Protein AF-A0AAN8M2I8-F1 (afdb_monomer)

pLDDT: mean 71.57, std 19.47, range [24.8, 95.94]

Foldseek 3Di:
DDPPDDDDDDDDDDDDPQAQEDEPEQDADAADDACNCPPNQNHAYYAHANYAHQAQNLRNCLNHQNHAEYAHANYAHAEYDPCSQVSNQNYAYYHHAQYAYADDDLNRQQNYQYEEHANYNHPDADAVVSNVNHAEYEHNDQLSCLNQQDDPPPDPDDDDDDDDDDDDDDPPRRHHYDYDDDPDNNNPDPPVCVCVVLVVVLVVLLVVLVVLLVVLVVCVVDDDDPVSVVSNVVSVVCNVVSD

Sequence (243 aa):
MECSKTIIYGKFLVMPFRTYSLRLDANHITRVPVGSFRGLASLRHLWLDDNALTEVPVHALASLPTLQAVMLALNSITHIPNQAFANLTSLVVLDLSSNLLSSVSMESLEGLTHLRLAGNTLRHTLLAQRLPQLRVVEMPYAFQCCAFVAGPEEDRDQENFLVASEADARPQHSVHCCTAPGPFRPCQSLVGSWPVRLGVIVIHSFACNSLVLVSILLSSATHSSSIQHLLAVLAWVHLLTGL

Structure (mmCIF, N/CA/C/O backbone):
data_AF-A0AAN8M2I8-F1
#
_entry.id   AF-A0AAN8M2I8-F1
#
loop_
_atom_site.group_PDB
_atom_site.id
_atom_site.type_symbol
_atom_site.label_atom_id
_atom_site.label_alt_id
_atom_site.label_comp_id
_atom_site.label_asym_id
_atom_site.label_entity_id
_atom_site.label_seq_id
_atom_site.pdbx_PDB_ins_code
_atom_site.Cartn_x
_atom_site.Cartn_y
_atom_site.Cartn_z
_atom_site.occupancy
_atom_site.B_iso_or_equiv
_atom_site.auth_seq_id
_atom_site.auth_comp_id
_atom_site.auth_asym_id
_atom_site.auth_atom_id
_atom_site.pdbx_PDB_model_num
ATOM 1 N N . MET A 1 1 ? 15.809 -16.084 -2.029 1.00 29.84 1 MET A N 1
ATOM 2 C CA . MET A 1 1 ? 15.030 -16.269 -0.790 1.00 29.84 1 MET A CA 1
ATOM 3 C C . MET A 1 1 ? 13.743 -15.508 -0.998 1.00 29.84 1 MET A C 1
ATOM 5 O O . MET A 1 1 ? 13.751 -14.287 -1.024 1.00 29.84 1 MET A O 1
ATOM 9 N N . GLU A 1 2 ? 12.720 -16.258 -1.384 1.00 26.16 2 GLU A N 1
ATOM 10 C CA . GLU A 1 2 ? 11.451 -15.778 -1.918 1.00 26.16 2 GLU A CA 1
ATOM 11 C C . GLU A 1 2 ? 10.593 -15.166 -0.800 1.00 26.16 2 GLU A C 1
ATOM 13 O O . GLU A 1 2 ? 10.297 -15.855 0.173 1.00 26.16 2 GLU A O 1
ATOM 18 N N . CYS A 1 3 ? 10.099 -13.929 -0.966 1.00 36.16 3 CYS A N 1
ATOM 19 C CA . CYS A 1 3 ? 8.875 -13.471 -0.283 1.00 36.16 3 CYS A CA 1
ATOM 20 C C . CYS A 1 3 ? 7.650 -14.170 -0.915 1.00 36.16 3 CYS A C 1
ATOM 22 O O . CYS A 1 3 ? 6.697 -13.529 -1.341 1.00 36.16 3 CYS A O 1
ATOM 24 N N . SER A 1 4 ? 7.692 -15.496 -1.054 1.00 36.75 4 SER A N 1
ATOM 25 C CA . SER A 1 4 ? 6.561 -16.310 -1.481 1.00 36.75 4 SER A CA 1
ATOM 26 C C . SER A 1 4 ? 6.430 -17.439 -0.481 1.00 36.75 4 SER A C 1
ATOM 28 O O . SER A 1 4 ? 7.342 -18.248 -0.333 1.00 36.75 4 SER A O 1
ATOM 30 N N . LYS A 1 5 ? 5.269 -17.466 0.183 1.00 35.28 5 LYS A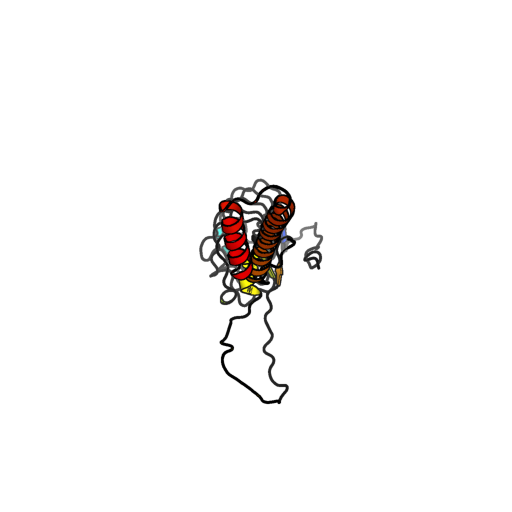 N 1
ATOM 31 C CA . LYS A 1 5 ? 4.859 -18.325 1.307 1.00 35.28 5 LYS A CA 1
ATOM 32 C C . LYS A 1 5 ? 5.121 -17.733 2.688 1.00 35.28 5 LYS A C 1
ATOM 34 O O . LYS A 1 5 ? 5.918 -18.259 3.451 1.00 35.28 5 LYS A O 1
ATOM 39 N N . THR A 1 6 ? 4.344 -16.719 3.066 1.00 28.50 6 THR A N 1
ATOM 40 C CA . THR A 1 6 ? 3.829 -16.591 4.442 1.00 28.50 6 THR A CA 1
ATOM 41 C C . THR A 1 6 ? 2.496 -15.823 4.412 1.00 28.50 6 THR A C 1
ATOM 43 O O . THR A 1 6 ? 2.467 -14.621 4.194 1.00 28.50 6 THR A O 1
ATOM 46 N N . ILE A 1 7 ? 1.414 -16.594 4.613 1.00 38.09 7 ILE A N 1
ATOM 47 C CA . ILE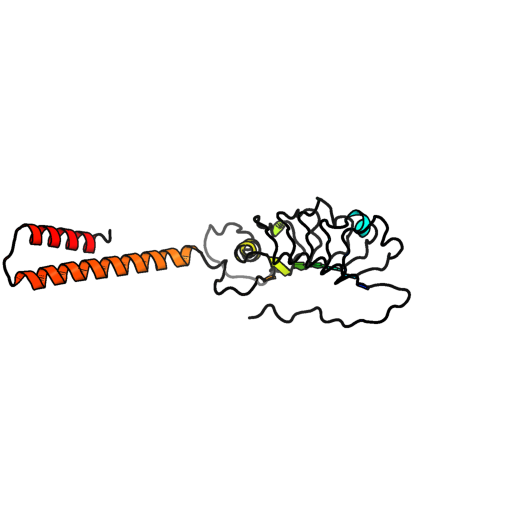 A 1 7 ? 0.079 -16.237 5.137 1.00 38.09 7 ILE A CA 1
ATOM 48 C C . ILE A 1 7 ? -0.763 -15.263 4.291 1.00 38.09 7 ILE A C 1
ATOM 50 O O . ILE A 1 7 ? -0.639 -14.067 4.473 1.00 38.09 7 ILE A O 1
ATOM 54 N N . ILE A 1 8 ? -1.655 -15.782 3.426 1.00 37.78 8 ILE A N 1
ATOM 55 C CA . ILE A 1 8 ? -3.139 -15.711 3.533 1.00 37.78 8 ILE A CA 1
ATOM 56 C C . ILE A 1 8 ? -3.716 -16.788 2.582 1.00 37.78 8 ILE A C 1
ATOM 58 O O . ILE A 1 8 ? -4.126 -16.502 1.465 1.00 37.78 8 ILE A O 1
ATOM 62 N N . TYR A 1 9 ? -3.743 -18.055 3.002 1.00 29.53 9 TYR A N 1
ATOM 63 C CA . TYR A 1 9 ? -4.625 -19.056 2.383 1.00 29.53 9 TYR A CA 1
ATOM 64 C C . TYR A 1 9 ? -5.626 -19.506 3.443 1.00 29.53 9 TYR A C 1
ATOM 66 O O . TYR A 1 9 ? -5.363 -20.414 4.225 1.00 29.53 9 TYR A O 1
ATOM 74 N N . GLY A 1 10 ? -6.765 -18.818 3.493 1.00 31.27 10 GLY A N 1
ATOM 75 C CA . GLY A 1 10 ? -7.902 -19.137 4.349 1.00 31.27 10 GLY A CA 1
ATOM 76 C C . GLY A 1 10 ? -9.160 -19.260 3.500 1.00 31.27 10 GLY A C 1
ATOM 77 O O . GLY A 1 10 ? -9.851 -18.282 3.249 1.00 31.27 10 GLY A O 1
ATOM 78 N N . LYS A 1 11 ? -9.416 -20.477 3.023 1.00 36.25 11 LYS A N 1
ATOM 79 C CA . LYS A 1 11 ? -10.667 -20.962 2.425 1.00 36.25 11 LYS A CA 1
ATOM 80 C C . LYS A 1 11 ? -11.881 -20.480 3.233 1.00 36.25 11 LYS A C 1
ATOM 82 O O . LYS A 1 11 ? -11.935 -20.818 4.405 1.00 36.25 11 LYS A O 1
ATOM 87 N N . PHE A 1 12 ? -12.866 -19.801 2.637 1.00 37.22 12 PHE A N 1
ATOM 88 C CA . PHE A 1 12 ? -14.231 -19.766 3.190 1.00 37.22 12 PHE A CA 1
ATOM 89 C C . PHE A 1 12 ? -15.270 -19.368 2.127 1.00 37.22 12 PHE A C 1
ATOM 91 O O . PHE A 1 12 ? -15.390 -18.210 1.737 1.00 37.22 12 PHE A O 1
ATOM 98 N N . LEU A 1 13 ? -16.024 -20.366 1.665 1.00 31.81 13 LEU A N 1
ATOM 99 C CA . LEU A 1 13 ? -17.424 -20.206 1.286 1.00 31.81 13 LEU A CA 1
ATOM 100 C C . LEU A 1 13 ? -18.258 -20.631 2.507 1.00 31.81 13 LEU A C 1
ATOM 102 O O . LEU A 1 13 ? -17.859 -21.567 3.199 1.00 31.81 13 LEU A O 1
ATOM 106 N N . VAL A 1 14 ? -19.416 -19.979 2.680 1.00 31.23 14 VAL A N 1
ATOM 107 C CA . VAL A 1 14 ? -20.539 -20.209 3.626 1.00 31.23 14 VAL A CA 1
ATOM 108 C C . VAL A 1 14 ? -20.688 -19.113 4.698 1.00 31.23 14 VAL A C 1
ATOM 110 O O . VAL A 1 14 ? -19.888 -18.983 5.621 1.00 31.23 14 VAL A O 1
ATOM 113 N N . MET A 1 15 ? -21.773 -18.343 4.549 1.00 43.38 15 MET A N 1
ATOM 114 C CA . MET A 1 15 ? -22.241 -17.255 5.417 1.00 43.38 15 MET A CA 1
ATOM 115 C C . MET A 1 15 ? -23.242 -17.761 6.473 1.00 43.38 15 MET A C 1
ATOM 117 O O . MET A 1 15 ? -24.242 -18.380 6.104 1.00 43.38 15 MET A O 1
ATOM 121 N N . PRO A 1 16 ? -23.061 -17.399 7.754 1.00 34.84 16 PRO A N 1
ATOM 122 C CA . PRO A 1 16 ? -24.158 -17.208 8.700 1.00 34.84 16 PRO A CA 1
ATOM 123 C C . PRO A 1 16 ? -24.147 -15.785 9.301 1.00 34.84 16 PRO A C 1
ATOM 125 O O . PRO A 1 16 ? -23.228 -15.007 9.068 1.00 34.84 16 PRO A O 1
ATOM 128 N N . PHE A 1 17 ? -25.175 -15.457 10.094 1.00 39.03 17 PHE A N 1
ATOM 129 C CA . PHE A 1 17 ? -25.565 -14.150 10.672 1.00 39.03 17 PHE A CA 1
ATOM 130 C C . PHE A 1 17 ? -24.539 -13.403 11.570 1.00 39.03 17 PHE A C 1
ATOM 132 O O . PHE A 1 17 ? -24.906 -12.571 12.398 1.00 39.03 17 PHE A O 1
ATOM 139 N N . ARG A 1 18 ? -23.239 -13.659 11.411 1.00 52.50 18 ARG A N 1
ATOM 140 C CA . ARG A 1 18 ? -22.120 -12.890 11.966 1.00 52.50 18 ARG A CA 1
ATOM 141 C C . ARG A 1 18 ? -21.070 -12.740 10.870 1.00 52.50 18 ARG A C 1
ATOM 143 O O . ARG A 1 18 ? -20.140 -13.535 10.773 1.00 52.50 18 ARG A O 1
ATOM 150 N N . THR A 1 19 ? -21.258 -11.761 9.994 1.00 54.72 19 THR A N 1
ATOM 151 C CA . THR A 1 19 ? -20.353 -11.548 8.862 1.00 54.72 19 THR A CA 1
ATOM 152 C C . THR A 1 19 ? -19.042 -10.949 9.365 1.00 54.72 19 THR A C 1
ATOM 154 O O . THR A 1 19 ? -18.945 -9.749 9.595 1.00 54.72 19 THR A O 1
ATOM 157 N N . TYR A 1 20 ? -18.032 -11.796 9.562 1.00 80.69 20 TYR A N 1
ATOM 158 C CA . TYR A 1 20 ? -16.658 -11.380 9.877 1.00 80.69 20 TYR A CA 1
ATOM 159 C C . TYR A 1 20 ? -15.857 -11.015 8.620 1.00 80.69 20 TYR A C 1
ATOM 161 O O . TYR A 1 20 ? -14.812 -10.372 8.707 1.00 80.69 20 TYR A O 1
ATOM 169 N N . SER A 1 21 ? -16.347 -11.435 7.459 1.00 81.25 21 SER A N 1
ATOM 170 C CA . SER A 1 21 ? -15.677 -11.393 6.164 1.00 81.25 21 SER A CA 1
ATOM 171 C C . SER A 1 21 ? -16.698 -11.062 5.075 1.00 81.25 21 SER A C 1
ATOM 173 O O . SER A 1 21 ? -17.663 -11.810 4.918 1.00 81.25 21 SER A O 1
ATOM 175 N N . LEU A 1 22 ? -16.495 -9.982 4.321 1.00 84.50 22 LEU A N 1
ATOM 176 C CA . LEU A 1 22 ? -17.356 -9.578 3.208 1.00 84.50 22 LEU A CA 1
ATOM 177 C C . LEU A 1 22 ? -16.529 -9.496 1.930 1.00 84.50 22 LEU A C 1
ATOM 179 O O . LEU A 1 22 ? -15.638 -8.657 1.819 1.00 84.50 22 LEU A O 1
ATOM 183 N N . ARG A 1 23 ? -16.845 -10.367 0.974 1.00 83.44 23 ARG A N 1
ATOM 184 C CA . ARG A 1 23 ? -16.181 -10.441 -0.325 1.00 83.44 23 ARG A CA 1
ATOM 185 C C . ARG A 1 23 ? -17.028 -9.779 -1.398 1.00 83.44 23 ARG A C 1
ATOM 187 O O . ARG A 1 23 ? -18.165 -10.191 -1.613 1.00 83.44 23 ARG A O 1
ATOM 194 N N . LEU A 1 24 ? -16.468 -8.755 -2.025 1.00 85.44 24 LEU A N 1
ATOM 195 C CA . LEU A 1 24 ? -17.029 -8.004 -3.146 1.00 85.44 24 LEU A CA 1
ATOM 196 C C . LEU A 1 24 ? -15.992 -7.878 -4.278 1.00 85.44 24 LEU A C 1
ATOM 198 O O . LEU A 1 24 ? -16.118 -7.012 -5.144 1.00 85.44 24 LEU A O 1
ATOM 202 N N . ASP A 1 25 ? -14.967 -8.733 -4.264 1.00 84.88 25 ASP A N 1
ATOM 203 C CA . ASP A 1 25 ? -13.905 -8.776 -5.263 1.00 84.88 25 ASP A CA 1
ATOM 204 C C . ASP A 1 25 ? -14.402 -9.221 -6.648 1.00 84.88 25 ASP A C 1
ATOM 206 O O . ASP A 1 25 ? -15.423 -9.907 -6.743 1.00 84.88 25 ASP A O 1
ATOM 210 N N . ALA A 1 26 ? -13.683 -8.824 -7.704 1.00 88.62 26 ALA A N 1
ATOM 211 C CA . ALA A 1 26 ? -13.967 -9.165 -9.104 1.00 88.62 26 ALA A CA 1
ATOM 212 C C . ALA A 1 26 ? -15.373 -8.734 -9.565 1.00 88.62 26 ALA A C 1
ATOM 214 O O . ALA A 1 26 ? -16.146 -9.517 -10.122 1.00 88.62 26 ALA A O 1
ATOM 215 N N . ASN A 1 27 ? -15.720 -7.471 -9.307 1.00 82.69 27 ASN A N 1
ATOM 216 C CA . ASN A 1 27 ? -16.982 -6.866 -9.732 1.00 82.69 27 ASN A CA 1
ATOM 217 C C . ASN A 1 27 ? -16.730 -5.568 -10.519 1.00 82.69 27 ASN A C 1
ATOM 219 O O . ASN A 1 27 ? -15.606 -5.145 -10.762 1.00 82.69 27 ASN A O 1
ATOM 223 N N . HIS A 1 28 ? -17.806 -4.904 -10.940 1.00 88.88 28 HIS A N 1
ATOM 224 C CA . HIS A 1 28 ? -17.741 -3.609 -11.627 1.00 88.88 28 HIS A CA 1
ATOM 225 C C . HIS A 1 28 ? -18.130 -2.452 -10.700 1.00 88.88 28 HIS A C 1
ATOM 227 O O . HIS A 1 28 ? -18.809 -1.509 -11.112 1.00 88.88 28 HIS A O 1
ATOM 233 N N . ILE A 1 29 ? -17.752 -2.534 -9.421 1.00 83.44 29 ILE A N 1
ATOM 234 C CA . ILE A 1 29 ? -18.103 -1.511 -8.437 1.00 83.44 29 ILE A CA 1
ATOM 235 C C . ILE A 1 29 ? -17.254 -0.272 -8.712 1.00 83.44 29 ILE A C 1
ATOM 237 O O . ILE A 1 29 ? -16.036 -0.287 -8.559 1.00 83.44 29 ILE A O 1
ATOM 241 N N . THR A 1 30 ? -17.912 0.811 -9.115 1.00 84.44 30 THR A N 1
ATOM 242 C CA . THR A 1 30 ? -17.265 2.105 -9.379 1.00 84.44 30 THR A CA 1
ATOM 243 C C . THR A 1 30 ? -17.253 3.009 -8.153 1.00 84.44 30 THR A C 1
ATOM 245 O O . THR A 1 30 ? -16.354 3.832 -7.997 1.00 84.44 30 THR A O 1
ATOM 248 N N . ARG A 1 31 ? -18.253 2.873 -7.271 1.00 82.25 31 ARG A N 1
ATOM 249 C CA . ARG A 1 31 ? -18.400 3.649 -6.032 1.00 82.25 31 ARG A CA 1
ATOM 250 C C . ARG A 1 31 ? -19.094 2.819 -4.962 1.00 82.25 31 ARG A C 1
ATOM 252 O O . ARG A 1 31 ? -20.006 2.054 -5.268 1.00 82.25 31 ARG A O 1
ATOM 259 N N . VAL A 1 32 ? -18.719 3.037 -3.703 1.00 86.12 32 VAL A N 1
ATOM 260 C CA . VAL A 1 32 ? -19.422 2.483 -2.539 1.00 86.12 32 VAL A CA 1
ATOM 261 C C . VAL A 1 32 ? -20.135 3.627 -1.809 1.00 86.12 32 VAL A C 1
ATOM 263 O O . VAL A 1 32 ? -19.463 4.484 -1.230 1.00 86.12 32 VAL A O 1
ATOM 266 N N . PRO A 1 33 ? -21.478 3.681 -1.845 1.00 81.44 33 PRO A N 1
ATOM 267 C CA . PRO A 1 33 ? -22.245 4.716 -1.163 1.00 81.44 33 PRO A CA 1
ATOM 268 C C . PRO A 1 33 ? -22.020 4.755 0.354 1.00 81.44 33 PRO A C 1
ATOM 270 O O . PRO A 1 33 ? -21.684 3.765 1.009 1.00 81.44 33 PRO A O 1
ATOM 273 N N . VAL A 1 34 ? -22.274 5.922 0.945 1.00 80.38 34 VAL A N 1
ATOM 274 C CA . VAL A 1 34 ? -22.238 6.087 2.401 1.00 80.38 34 VAL A CA 1
ATOM 275 C C . VAL A 1 34 ? -23.283 5.181 3.049 1.00 80.38 34 VAL A C 1
ATOM 277 O O . VAL A 1 34 ? -24.431 5.121 2.616 1.00 80.38 34 VAL A O 1
ATOM 280 N N . GLY A 1 35 ? -22.889 4.477 4.110 1.00 75.81 35 GLY A N 1
ATOM 281 C CA . GLY A 1 35 ? -23.792 3.600 4.852 1.00 75.81 35 GLY A CA 1
ATOM 282 C C . GLY A 1 35 ? -24.061 2.241 4.200 1.00 75.81 35 GLY A C 1
ATOM 283 O O . GLY A 1 35 ? -24.814 1.464 4.780 1.00 75.81 35 GLY A O 1
ATOM 284 N N . SER A 1 36 ? -23.415 1.899 3.077 1.00 78.75 36 SER A N 1
ATOM 285 C CA . SER A 1 36 ? -23.532 0.566 2.457 1.00 78.75 36 SER A CA 1
ATOM 286 C C . SER A 1 36 ? -23.157 -0.588 3.393 1.00 78.75 36 SER A C 1
ATOM 288 O O . SER A 1 36 ? -23.665 -1.692 3.233 1.00 78.75 36 SER A O 1
ATOM 290 N N . PHE A 1 37 ? -22.308 -0.336 4.392 1.00 81.38 37 PHE A N 1
ATOM 291 C CA . PHE A 1 37 ? -21.896 -1.330 5.388 1.00 81.38 37 PHE A CA 1
ATOM 292 C C . PHE A 1 37 ? -22.534 -1.118 6.769 1.00 81.38 37 PHE A C 1
ATOM 294 O O . PHE A 1 37 ? -22.113 -1.715 7.763 1.00 81.38 37 PHE A O 1
ATOM 301 N N . ARG A 1 38 ? -23.564 -0.268 6.862 1.00 78.00 38 ARG A N 1
ATOM 302 C CA . ARG A 1 38 ? -24.238 0.021 8.130 1.00 78.00 38 ARG A CA 1
ATOM 303 C C . ARG A 1 38 ? -24.876 -1.254 8.687 1.00 78.00 38 ARG A C 1
ATOM 305 O O . ARG A 1 38 ? -25.609 -1.948 7.995 1.00 78.00 38 ARG A O 1
ATOM 312 N N . GLY A 1 39 ? -24.605 -1.545 9.959 1.00 76.44 39 GLY A N 1
ATOM 313 C CA . GLY A 1 39 ? -25.082 -2.758 10.635 1.00 76.44 39 GLY A CA 1
ATOM 314 C C . GLY A 1 39 ? -24.089 -3.925 10.611 1.00 76.44 39 GLY A C 1
ATOM 315 O O . GLY A 1 39 ? -24.247 -4.861 11.389 1.00 76.44 39 GLY A O 1
ATOM 316 N N . LEU A 1 40 ? -23.009 -3.846 9.824 1.00 81.25 40 LEU A N 1
ATOM 317 C CA . LEU A 1 40 ? -21.933 -4.845 9.803 1.00 81.25 40 LEU A CA 1
ATOM 318 C C . LEU A 1 40 ? -20.868 -4.574 10.883 1.00 81.25 40 LEU A C 1
ATOM 320 O O . LEU A 1 40 ? -19.670 -4.635 10.629 1.00 81.25 40 LEU A O 1
ATOM 324 N N . ALA A 1 41 ? -21.290 -4.295 12.119 1.00 82.00 41 ALA A N 1
ATOM 325 C CA . ALA A 1 41 ? -20.397 -3.880 13.211 1.00 82.00 41 ALA A CA 1
ATOM 326 C C . ALA A 1 41 ? -19.357 -4.943 13.632 1.00 82.00 41 ALA A C 1
ATOM 328 O O . ALA A 1 41 ? -18.402 -4.635 14.341 1.00 82.00 41 ALA A O 1
ATOM 329 N N . SER A 1 42 ? -19.544 -6.201 13.222 1.00 85.06 42 SER A N 1
ATOM 330 C CA . SER A 1 42 ? -18.615 -7.312 13.487 1.00 85.06 42 SER A CA 1
ATOM 331 C C . SER A 1 42 ? -17.677 -7.624 12.313 1.00 85.06 42 SER A C 1
ATOM 333 O O . SER A 1 42 ? -16.946 -8.615 12.378 1.00 85.06 42 SER A O 1
ATOM 335 N N . LEU A 1 43 ? -17.710 -6.824 11.241 1.00 86.31 43 LEU A N 1
ATOM 336 C CA . LEU A 1 43 ? -16.922 -7.072 10.040 1.00 86.31 43 LEU A CA 1
ATOM 337 C C . LEU A 1 43 ? -15.434 -6.827 10.298 1.00 86.31 43 LEU A C 1
ATOM 339 O O . LEU A 1 43 ? -15.038 -5.753 10.735 1.00 86.31 43 LEU A O 1
ATOM 343 N N . ARG A 1 44 ? -14.607 -7.824 9.982 1.00 88.81 44 ARG A N 1
ATOM 344 C CA . ARG A 1 44 ? -13.152 -7.785 10.182 1.00 88.81 44 ARG A CA 1
ATOM 345 C C . ARG A 1 44 ? -12.372 -7.748 8.876 1.00 88.81 44 ARG A C 1
ATOM 347 O O . ARG A 1 44 ? -11.300 -7.160 8.839 1.00 88.81 44 ARG A O 1
ATOM 354 N N . HIS A 1 45 ? -12.895 -8.361 7.822 1.00 87.75 45 HIS A N 1
ATOM 355 C CA . HIS A 1 45 ? -12.210 -8.477 6.540 1.00 87.75 45 HIS A CA 1
ATOM 356 C C . HIS A 1 45 ? -13.132 -8.012 5.420 1.00 87.75 45 HIS A C 1
ATOM 358 O O . HIS A 1 45 ? -14.281 -8.457 5.338 1.00 87.75 45 HIS A O 1
ATOM 364 N N . LEU A 1 46 ? -12.622 -7.134 4.565 1.00 90.00 46 LEU A N 1
ATOM 365 C CA . LEU A 1 46 ? -13.334 -6.608 3.411 1.00 90.00 46 LEU A CA 1
ATOM 366 C C . LEU A 1 46 ? -12.458 -6.748 2.170 1.00 90.00 46 LEU A C 1
ATOM 368 O O . LEU A 1 46 ? -11.362 -6.191 2.127 1.00 90.00 46 LEU A O 1
ATOM 372 N N . TRP A 1 47 ? -12.968 -7.471 1.175 1.00 89.06 47 TRP A N 1
ATOM 373 C CA . TRP A 1 47 ? -12.336 -7.599 -0.135 1.00 89.06 47 TRP A CA 1
ATOM 374 C C . TRP A 1 47 ? -13.118 -6.786 -1.153 1.00 89.06 47 TRP A C 1
ATOM 376 O O . TRP A 1 47 ? -14.308 -7.023 -1.361 1.00 89.06 47 TRP A O 1
ATOM 386 N N . LEU A 1 48 ? -12.437 -5.824 -1.757 1.00 90.94 48 LEU A N 1
ATOM 387 C CA . LEU A 1 48 ? -12.898 -4.970 -2.848 1.00 90.94 48 LEU A CA 1
ATOM 388 C C . LEU A 1 48 ? -11.889 -5.006 -4.006 1.00 90.94 48 LEU A C 1
ATOM 390 O O . LEU A 1 48 ? -11.864 -4.100 -4.837 1.00 90.94 48 LEU A O 1
ATOM 394 N N . ASP A 1 49 ? -11.051 -6.042 -4.050 1.00 91.00 49 ASP A N 1
ATOM 395 C CA . ASP A 1 49 ? -10.050 -6.223 -5.096 1.00 91.00 49 ASP A CA 1
ATOM 396 C C . ASP A 1 49 ? -10.704 -6.370 -6.471 1.00 91.00 49 ASP A C 1
ATOM 398 O O . ASP A 1 49 ? -11.847 -6.817 -6.564 1.00 91.00 49 ASP A O 1
ATOM 402 N N . ASP A 1 50 ? -9.981 -6.029 -7.535 1.00 92.94 50 ASP A N 1
ATOM 403 C CA . ASP A 1 50 ? -10.439 -6.217 -8.919 1.00 92.94 50 ASP A CA 1
ATOM 404 C C . ASP A 1 50 ? -11.822 -5.582 -9.154 1.00 92.94 50 ASP A C 1
ATOM 406 O O . ASP A 1 50 ? -12.836 -6.236 -9.408 1.00 92.94 50 ASP A O 1
ATOM 410 N N . ASN A 1 51 ? -11.873 -4.269 -8.945 1.00 89.25 51 ASN A N 1
ATOM 411 C CA . ASN A 1 51 ? -13.051 -3.434 -9.142 1.00 89.25 51 ASN A CA 1
ATOM 412 C C . ASN A 1 51 ? -12.660 -2.154 -9.899 1.00 89.25 51 ASN A C 1
ATOM 414 O O . ASN A 1 51 ? -11.512 -1.947 -10.292 1.00 89.25 51 ASN A O 1
ATOM 418 N N . ALA A 1 52 ? -13.629 -1.268 -10.127 1.00 92.31 52 ALA A N 1
ATOM 419 C CA . ALA A 1 52 ? -13.432 -0.015 -10.852 1.00 92.31 52 ALA A CA 1
ATOM 420 C C . ALA A 1 52 ? -13.429 1.209 -9.917 1.00 92.31 52 ALA A C 1
ATOM 422 O O . ALA A 1 52 ? -13.862 2.294 -10.315 1.00 92.31 52 ALA A O 1
ATOM 423 N N . LEU A 1 53 ? -12.981 1.051 -8.665 1.00 91.75 53 LEU A N 1
ATOM 424 C CA . LEU A 1 53 ? -12.947 2.151 -7.702 1.00 91.75 53 LEU A CA 1
ATOM 425 C C . LEU A 1 53 ? -11.861 3.155 -8.089 1.00 91.75 53 LEU A C 1
ATOM 427 O O . LEU A 1 53 ? -10.697 2.799 -8.262 1.00 91.75 53 LEU A O 1
ATOM 431 N N . THR A 1 54 ? -12.240 4.427 -8.182 1.00 92.00 54 THR A N 1
ATOM 432 C CA . THR A 1 54 ? -11.309 5.543 -8.427 1.00 92.00 54 THR A CA 1
ATOM 433 C C . THR A 1 54 ? -10.844 6.219 -7.138 1.00 92.00 54 THR A C 1
ATOM 435 O O . THR A 1 54 ? -9.880 6.981 -7.134 1.00 92.00 54 THR A O 1
ATOM 438 N N . GLU A 1 55 ? -11.533 5.957 -6.029 1.00 91.56 55 GLU A N 1
ATOM 439 C CA . GLU A 1 55 ? -11.272 6.543 -4.718 1.00 91.56 55 GLU A CA 1
ATOM 440 C C . GLU A 1 55 ? -11.531 5.526 -3.604 1.00 91.56 55 GLU A C 1
ATOM 442 O O . GLU A 1 55 ? -12.351 4.615 -3.744 1.00 91.56 55 GLU A O 1
ATOM 447 N N . VAL A 1 56 ? -10.839 5.690 -2.474 1.00 91.81 56 VAL A N 1
ATOM 448 C CA . VAL A 1 56 ? -11.104 4.894 -1.270 1.00 91.81 56 VAL A CA 1
ATOM 449 C C . VAL A 1 56 ? -12.465 5.310 -0.694 1.00 91.81 56 VAL A C 1
ATOM 451 O O . VAL A 1 56 ? -12.677 6.502 -0.463 1.00 91.81 56 VAL A O 1
ATOM 454 N N . PRO A 1 57 ? -13.376 4.372 -0.376 1.00 89.94 57 PRO A N 1
ATOM 455 C CA . PRO A 1 57 ? -14.705 4.698 0.139 1.00 89.94 57 PRO A CA 1
ATOM 456 C C . PRO A 1 57 ? -14.690 5.044 1.640 1.00 89.94 57 PRO A C 1
ATOM 458 O O . PRO A 1 57 ? -15.330 4.384 2.461 1.00 89.94 57 PRO A O 1
ATOM 461 N N . VAL A 1 58 ? -13.964 6.102 2.009 1.00 90.75 58 VAL A N 1
ATOM 462 C CA . VAL A 1 58 ? -13.704 6.535 3.397 1.00 90.75 58 VAL A CA 1
ATOM 463 C C . VAL A 1 58 ? -14.979 6.622 4.231 1.00 90.75 58 VAL A C 1
ATOM 465 O O . VAL A 1 58 ? -15.057 6.073 5.327 1.00 90.75 58 VAL A O 1
ATOM 468 N N . HIS A 1 59 ? -16.019 7.258 3.693 1.00 88.25 59 HIS A N 1
ATOM 469 C CA . HIS A 1 59 ? -17.281 7.454 4.405 1.00 88.25 59 HIS A CA 1
ATOM 470 C C . HIS A 1 59 ? -18.054 6.151 4.651 1.00 88.25 59 HIS A C 1
ATOM 472 O O . HIS A 1 59 ? -18.768 6.041 5.647 1.00 88.25 59 HIS A O 1
ATOM 478 N N . ALA A 1 60 ? -17.923 5.157 3.770 1.00 86.12 60 ALA A N 1
ATOM 479 C CA . ALA A 1 60 ? -18.526 3.845 3.984 1.00 86.12 60 ALA A CA 1
ATOM 480 C C . ALA A 1 60 ? -17.739 3.053 5.042 1.00 86.12 60 ALA A C 1
ATOM 482 O O . ALA A 1 60 ? -18.336 2.466 5.949 1.00 86.12 60 ALA A O 1
ATOM 483 N N . LEU A 1 61 ? -16.403 3.097 4.963 1.00 89.44 61 LEU A N 1
ATOM 484 C CA . LEU A 1 61 ? -15.497 2.410 5.887 1.00 89.44 61 LEU A CA 1
ATOM 485 C C . LEU A 1 61 ? -15.542 2.987 7.306 1.00 89.44 61 LEU A C 1
ATOM 487 O O . LEU A 1 61 ? -15.418 2.237 8.267 1.00 89.44 61 LEU A O 1
ATOM 491 N N . ALA A 1 62 ? -15.813 4.284 7.462 1.00 88.62 62 ALA A N 1
ATOM 492 C CA . ALA A 1 62 ? -15.903 4.953 8.762 1.00 88.62 62 ALA A CA 1
ATOM 493 C C . ALA A 1 62 ? -16.902 4.305 9.744 1.00 88.62 62 ALA A C 1
ATOM 495 O O . ALA A 1 62 ? -16.800 4.517 10.949 1.00 88.62 62 ALA A O 1
ATOM 496 N N . SER A 1 63 ? -17.858 3.514 9.243 1.00 84.00 63 SER A N 1
ATOM 497 C CA . SER A 1 63 ? -18.842 2.784 10.052 1.00 84.00 63 SER A CA 1
ATOM 498 C C . SER A 1 63 ? -18.361 1.421 10.583 1.00 84.00 63 SER A C 1
ATOM 500 O O . SER A 1 63 ? -19.137 0.718 11.233 1.00 84.00 63 SER A O 1
ATOM 502 N N . LEU A 1 64 ? -17.100 1.042 10.329 1.00 88.69 64 LEU A N 1
ATOM 503 C CA . LEU A 1 64 ? -16.549 -0.297 10.576 1.00 88.69 64 LEU A CA 1
ATOM 504 C C . LEU A 1 64 ? -15.316 -0.267 11.507 1.00 88.69 64 LEU A C 1
ATOM 506 O O . LEU A 1 64 ? -14.204 -0.567 11.077 1.00 88.69 64 LEU A O 1
ATOM 510 N N . PRO A 1 65 ? -15.472 0.052 12.805 1.00 88.25 65 PRO A N 1
ATOM 511 C CA . PRO A 1 65 ? -14.337 0.213 13.726 1.00 88.25 65 PRO A CA 1
ATOM 512 C C . PRO A 1 65 ? -13.587 -1.095 14.039 1.00 88.25 65 PRO A C 1
ATOM 514 O O . PRO A 1 65 ? -12.440 -1.071 14.480 1.00 88.25 65 PRO A O 1
ATOM 517 N N . THR A 1 66 ? -14.228 -2.247 13.830 1.00 89.69 66 THR A N 1
ATOM 518 C CA . THR A 1 66 ? -13.669 -3.583 14.105 1.00 89.69 66 THR A CA 1
ATOM 519 C C . THR A 1 66 ? -12.900 -4.170 12.923 1.00 89.69 66 THR A C 1
ATOM 521 O O . THR A 1 66 ? -12.430 -5.309 12.999 1.00 89.69 66 THR A O 1
ATOM 524 N N . LEU A 1 67 ? -12.772 -3.409 11.835 1.00 90.69 67 LEU A N 1
ATOM 525 C CA . LEU A 1 67 ? -12.188 -3.883 10.598 1.00 90.69 67 LEU A CA 1
ATOM 526 C C . LEU A 1 67 ? -10.667 -4.003 10.725 1.00 90.69 67 LEU A C 1
ATOM 528 O O . LEU A 1 67 ? -9.993 -3.071 11.147 1.00 90.69 67 LEU A O 1
ATOM 532 N N . GLN A 1 68 ? -10.146 -5.178 10.380 1.00 90.06 68 GLN A N 1
ATOM 533 C CA . GLN A 1 68 ? -8.748 -5.575 10.563 1.00 90.06 68 GLN A CA 1
ATOM 534 C C . GLN A 1 68 ? -7.981 -5.631 9.244 1.00 90.06 68 GLN A C 1
ATOM 536 O O . GLN A 1 68 ? -6.774 -5.393 9.228 1.00 90.06 68 GLN A O 1
ATOM 541 N N . ALA A 1 69 ? -8.674 -5.931 8.146 1.00 88.81 69 ALA A N 1
ATOM 542 C CA . ALA A 1 69 ? -8.073 -6.094 6.835 1.00 88.81 69 ALA A CA 1
ATOM 543 C C . ALA A 1 69 ? -8.953 -5.490 5.734 1.00 88.81 69 ALA A C 1
ATOM 545 O O . ALA A 1 69 ? -10.115 -5.882 5.584 1.00 88.81 69 ALA A O 1
ATOM 546 N N . VAL A 1 70 ? -8.376 -4.579 4.948 1.00 93.06 70 VAL A N 1
ATOM 547 C CA . VAL A 1 70 ? -8.978 -4.031 3.724 1.00 93.06 70 VAL A CA 1
ATOM 548 C C . VAL A 1 70 ? -8.118 -4.431 2.535 1.00 93.06 70 VAL A C 1
ATOM 550 O O . VAL A 1 70 ? -6.922 -4.139 2.514 1.00 93.06 70 VAL A O 1
ATOM 553 N N . MET A 1 71 ? -8.743 -5.053 1.542 1.00 92.81 71 MET A N 1
ATOM 554 C CA . MET A 1 71 ? -8.111 -5.405 0.275 1.00 92.81 71 MET A CA 1
ATOM 555 C C . MET A 1 71 ? -8.757 -4.570 -0.836 1.00 92.81 71 MET A C 1
ATOM 557 O O . MET A 1 71 ? -9.970 -4.635 -1.043 1.00 92.81 71 MET A O 1
ATOM 561 N N . LEU A 1 72 ? -7.962 -3.701 -1.458 1.00 94.81 72 LEU A N 1
ATOM 562 C CA . LEU A 1 72 ? -8.340 -2.755 -2.515 1.00 94.81 72 LEU A CA 1
ATOM 563 C C . LEU A 1 72 ? -7.394 -2.885 -3.718 1.00 94.81 72 LEU A C 1
ATOM 565 O O . LEU A 1 72 ? -7.209 -1.931 -4.478 1.00 94.81 72 LEU A O 1
ATOM 569 N N . ALA A 1 73 ? -6.755 -4.042 -3.884 1.00 93.94 73 ALA A N 1
ATOM 570 C CA . ALA A 1 73 ? -5.832 -4.274 -4.979 1.00 93.94 73 ALA A CA 1
ATOM 571 C C . ALA A 1 73 ? -6.556 -4.226 -6.333 1.00 93.94 73 ALA A C 1
ATOM 573 O O . ALA A 1 73 ? -7.770 -4.418 -6.402 1.00 93.94 73 ALA A O 1
ATOM 574 N N . LEU A 1 74 ? -5.821 -3.990 -7.424 1.00 95.19 74 LEU A N 1
ATOM 575 C CA . LEU A 1 74 ? -6.376 -4.033 -8.790 1.00 95.19 74 LEU A CA 1
ATOM 576 C C . LEU A 1 74 ? -7.600 -3.112 -8.960 1.00 95.19 74 LEU A C 1
ATOM 578 O O . LEU A 1 74 ? -8.631 -3.502 -9.498 1.00 95.19 74 LEU A O 1
ATOM 582 N N . ASN A 1 75 ? -7.496 -1.886 -8.459 1.00 95.69 75 ASN A N 1
ATOM 583 C CA . ASN A 1 75 ? -8.478 -0.831 -8.686 1.00 95.69 75 ASN A CA 1
ATOM 584 C C . ASN A 1 75 ? -7.807 0.339 -9.430 1.00 95.69 75 ASN A C 1
ATOM 586 O O . ASN A 1 75 ? -6.653 0.265 -9.848 1.00 95.69 75 ASN A O 1
ATOM 590 N N . SER A 1 76 ? -8.534 1.436 -9.633 1.00 95.94 76 SER A N 1
ATOM 591 C CA . SER A 1 76 ? -8.026 2.647 -10.292 1.00 95.94 76 SER A CA 1
ATOM 592 C C . SER A 1 76 ? -7.869 3.813 -9.310 1.00 95.94 76 SER A C 1
ATOM 594 O O . SER A 1 76 ? -8.092 4.967 -9.673 1.00 95.94 76 SER A O 1
ATOM 596 N N . ILE A 1 77 ? -7.506 3.530 -8.054 1.00 94.62 77 ILE A N 1
ATOM 597 C CA . ILE A 1 77 ? -7.413 4.544 -6.998 1.00 94.62 77 ILE A CA 1
ATOM 598 C C . ILE A 1 77 ? -6.183 5.422 -7.235 1.00 94.62 77 ILE A C 1
ATOM 600 O O . ILE A 1 77 ? -5.061 4.925 -7.307 1.00 94.62 77 ILE A O 1
ATOM 604 N N . THR A 1 78 ? -6.382 6.736 -7.325 1.00 91.25 78 THR A N 1
ATOM 605 C CA . THR A 1 78 ? -5.320 7.704 -7.665 1.00 91.25 78 THR A CA 1
ATOM 606 C C . THR A 1 78 ? -4.727 8.430 -6.457 1.00 91.25 78 THR A C 1
ATOM 608 O O . THR A 1 78 ? -3.569 8.860 -6.481 1.00 91.25 78 THR A O 1
ATOM 611 N N . HIS A 1 79 ? -5.507 8.575 -5.386 1.00 87.00 79 HIS A N 1
ATOM 612 C CA . HIS A 1 79 ? -5.118 9.302 -4.179 1.00 87.00 79 HIS A CA 1
ATOM 613 C C . HIS A 1 79 ? -5.896 8.814 -2.956 1.00 87.00 79 HIS A C 1
ATOM 615 O O . HIS A 1 79 ? -7.066 8.437 -3.052 1.00 87.00 79 HIS A O 1
ATOM 621 N N . ILE A 1 80 ? -5.239 8.867 -1.797 1.00 88.50 80 ILE A N 1
ATOM 622 C CA . ILE A 1 80 ? -5.829 8.564 -0.492 1.00 88.50 80 ILE A CA 1
ATOM 623 C C . ILE A 1 80 ? -5.945 9.883 0.269 1.00 88.50 80 ILE A C 1
ATOM 625 O O . ILE A 1 80 ? -4.918 10.530 0.493 1.00 88.50 80 ILE A O 1
ATOM 629 N N . PRO A 1 81 ? -7.157 10.311 0.654 1.00 85.50 81 PRO A N 1
ATOM 630 C CA . PRO A 1 81 ? -7.317 11.539 1.416 1.00 85.50 81 PRO A CA 1
ATOM 631 C C . PRO A 1 81 ? -6.681 11.409 2.805 1.00 85.50 81 PRO A C 1
ATOM 633 O O . PRO A 1 81 ? -6.541 10.313 3.357 1.00 85.50 81 PRO A O 1
ATOM 636 N N . ASN A 1 82 ? -6.314 12.546 3.396 1.00 82.94 82 ASN A N 1
ATOM 637 C CA . ASN A 1 82 ? -5.836 12.570 4.775 1.00 82.94 82 ASN A CA 1
ATOM 638 C C . ASN A 1 82 ? -6.900 11.969 5.700 1.00 82.94 82 ASN A C 1
ATOM 640 O O . ASN A 1 82 ? -8.095 12.176 5.492 1.00 82.94 82 ASN A O 1
ATOM 644 N N . GLN A 1 83 ? -6.462 11.213 6.707 1.00 83.12 83 GLN A N 1
ATOM 645 C CA . GLN A 1 83 ? -7.353 10.568 7.678 1.00 83.12 83 GLN A CA 1
ATOM 646 C C . GLN A 1 83 ? -8.347 9.550 7.081 1.00 83.12 83 GLN A C 1
ATOM 648 O O . GLN A 1 83 ? -9.284 9.148 7.769 1.00 83.12 83 GLN A O 1
ATOM 653 N N . ALA A 1 84 ? -8.121 9.058 5.853 1.00 85.25 84 ALA A N 1
ATOM 654 C CA . ALA A 1 84 ? -8.969 8.054 5.193 1.00 85.25 84 ALA A CA 1
ATOM 655 C C . ALA A 1 84 ? -9.285 6.828 6.066 1.00 85.25 84 ALA A C 1
ATOM 657 O O . ALA A 1 84 ? -10.377 6.266 5.986 1.00 85.25 84 ALA A O 1
ATOM 658 N N . PHE A 1 85 ? -8.328 6.421 6.901 1.00 88.44 85 PHE A N 1
ATOM 659 C CA . PHE A 1 85 ? -8.434 5.240 7.756 1.00 88.44 85 PHE A CA 1
ATOM 660 C C . PHE A 1 85 ? -8.408 5.571 9.254 1.00 88.44 85 PHE A C 1
ATOM 662 O O . PHE A 1 85 ? -8.323 4.663 10.072 1.00 88.44 85 PHE A O 1
ATOM 669 N N . ALA A 1 86 ? -8.528 6.847 9.641 1.00 85.88 86 ALA A N 1
ATOM 670 C CA . ALA A 1 86 ? -8.394 7.274 11.039 1.00 85.88 86 ALA A CA 1
ATOM 671 C C . ALA A 1 86 ? -9.428 6.627 11.982 1.00 85.88 86 ALA A C 1
ATOM 673 O O . ALA A 1 86 ? -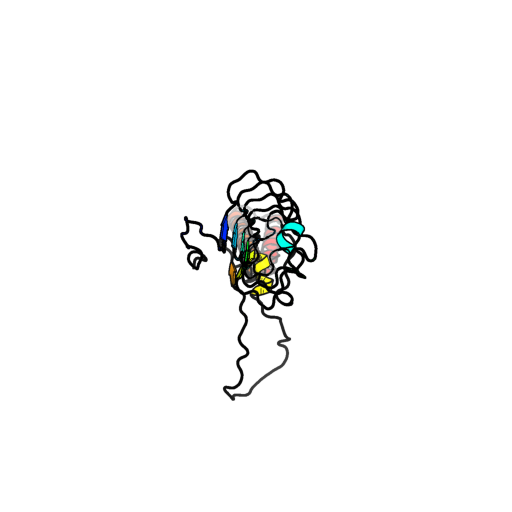9.124 6.338 13.136 1.00 85.88 86 ALA A O 1
ATOM 674 N N . ASN A 1 87 ? -10.635 6.342 11.483 1.00 86.75 87 ASN A N 1
ATOM 675 C CA . ASN A 1 87 ? -11.688 5.683 12.264 1.00 86.75 87 ASN A CA 1
ATOM 676 C C . ASN A 1 87 ? -11.517 4.155 12.363 1.00 86.75 87 ASN A C 1
ATOM 678 O O . ASN A 1 87 ? -12.230 3.510 13.133 1.00 86.75 87 ASN A O 1
ATOM 682 N N . LEU A 1 88 ? -10.604 3.559 11.591 1.00 89.19 88 LEU A N 1
ATOM 683 C CA . LEU A 1 88 ? -10.372 2.115 11.555 1.00 89.19 88 LEU A CA 1
ATOM 684 C C . LEU A 1 88 ? -9.296 1.723 12.575 1.00 89.19 88 LEU A C 1
ATOM 686 O O . LEU A 1 88 ? -8.202 1.291 12.224 1.00 89.19 88 LEU A O 1
ATOM 690 N N . THR A 1 89 ? -9.609 1.873 13.860 1.00 86.94 89 THR A N 1
ATOM 691 C CA . THR A 1 89 ? -8.649 1.682 14.964 1.00 86.94 89 THR A CA 1
ATOM 692 C C . THR A 1 89 ? -8.103 0.259 15.088 1.00 86.94 89 THR A C 1
ATOM 694 O O . THR A 1 89 ? -7.051 0.056 15.686 1.00 86.94 89 THR A O 1
ATOM 697 N N . SER A 1 90 ? -8.809 -0.728 14.532 1.00 89.25 90 SER A N 1
ATOM 698 C CA . SER A 1 90 ? -8.397 -2.137 14.539 1.00 89.25 90 SER A CA 1
ATOM 699 C C . SER A 1 90 ? -7.677 -2.569 13.260 1.00 89.25 90 SER A C 1
ATOM 701 O O . SER A 1 90 ? -7.402 -3.762 13.114 1.00 89.25 90 SER A O 1
ATOM 703 N N . LEU A 1 91 ? -7.412 -1.653 12.321 1.00 89.88 91 LEU A N 1
ATOM 704 C CA . LEU A 1 91 ? -6.860 -1.993 11.014 1.00 89.88 91 LEU A CA 1
ATOM 705 C C . LEU A 1 91 ? -5.388 -2.390 11.129 1.00 89.88 91 LEU A C 1
ATOM 707 O O . LEU A 1 91 ? -4.557 -1.628 11.610 1.00 89.88 91 LEU A O 1
ATOM 711 N N . VAL A 1 92 ? -5.069 -3.584 10.637 1.00 88.00 92 VAL A N 1
ATOM 712 C CA . VAL A 1 92 ? -3.729 -4.182 10.698 1.00 88.00 92 VAL A CA 1
ATOM 713 C C . VAL A 1 92 ? -3.143 -4.366 9.302 1.00 88.00 92 VAL A C 1
ATOM 715 O O . VAL A 1 92 ? -1.928 -4.246 9.123 1.00 88.00 92 VAL A O 1
ATOM 718 N N . VAL A 1 93 ? -3.994 -4.680 8.321 1.00 87.50 93 VAL A N 1
ATOM 719 C CA . VAL A 1 93 ? -3.595 -5.031 6.956 1.00 87.50 93 VAL A CA 1
ATOM 720 C C . VAL A 1 93 ? -4.309 -4.136 5.951 1.00 87.50 93 VAL A C 1
ATOM 722 O O . VAL A 1 93 ? -5.539 -4.057 5.946 1.00 87.50 93 VAL A O 1
ATOM 725 N N . LEU A 1 94 ? -3.534 -3.507 5.071 1.00 91.88 94 LEU A N 1
ATOM 726 C CA . LEU A 1 94 ? -4.042 -2.710 3.961 1.00 91.88 94 LEU A CA 1
ATOM 727 C C . LEU A 1 94 ? -3.329 -3.098 2.666 1.00 91.88 94 LEU A C 1
ATOM 729 O O . LEU A 1 94 ? -2.114 -2.919 2.540 1.00 91.88 94 LEU A O 1
ATOM 733 N N . ASP A 1 95 ? -4.094 -3.606 1.704 1.00 92.00 95 ASP A N 1
ATOM 734 C CA . ASP A 1 95 ? -3.607 -3.898 0.358 1.00 92.00 95 ASP A CA 1
ATOM 735 C C . ASP A 1 95 ? -4.156 -2.874 -0.635 1.00 92.00 95 ASP A C 1
ATOM 737 O O . ASP A 1 95 ? -5.362 -2.771 -0.841 1.00 92.00 95 ASP A O 1
ATOM 741 N N . LEU A 1 96 ? -3.256 -2.093 -1.222 1.00 93.69 96 LEU A N 1
ATOM 742 C CA . LEU A 1 96 ? -3.531 -1.099 -2.258 1.00 93.69 96 LEU A CA 1
ATOM 743 C C . LEU A 1 96 ? -2.684 -1.378 -3.502 1.00 93.69 96 LEU A C 1
ATOM 745 O O . LEU A 1 96 ? -2.408 -0.474 -4.294 1.00 93.69 96 LEU A O 1
ATOM 749 N N . SER A 1 97 ? -2.215 -2.613 -3.668 1.00 91.94 97 SER A N 1
ATOM 750 C CA . SER A 1 97 ? -1.361 -2.976 -4.791 1.00 91.94 97 SER A CA 1
ATOM 751 C C . SER A 1 97 ? -2.073 -2.810 -6.139 1.00 91.94 97 SER A C 1
ATOM 753 O O . SER A 1 97 ? -3.295 -2.873 -6.239 1.00 91.94 97 SER A O 1
ATOM 755 N N . SER A 1 98 ? -1.304 -2.574 -7.200 1.00 94.62 98 SER A N 1
ATOM 756 C CA . SER A 1 98 ? -1.809 -2.408 -8.570 1.00 94.62 98 SER A CA 1
ATOM 757 C C . SER A 1 98 ? -2.928 -1.363 -8.680 1.00 94.62 98 SER A C 1
ATOM 759 O O . SER A 1 98 ? -3.985 -1.626 -9.244 1.00 94.62 98 SER A O 1
ATOM 761 N N . ASN A 1 99 ? -2.690 -0.188 -8.099 1.00 95.69 99 ASN A N 1
ATOM 762 C CA . ASN A 1 99 ? -3.526 1.002 -8.239 1.00 95.69 99 ASN A CA 1
ATOM 763 C C . ASN A 1 99 ? -2.730 2.118 -8.941 1.00 95.69 99 ASN A C 1
ATOM 765 O O . ASN A 1 99 ? -1.608 1.924 -9.409 1.00 95.69 99 ASN A O 1
ATOM 769 N N . LEU A 1 100 ? -3.305 3.316 -9.020 1.00 95.00 100 LEU A N 1
ATOM 770 C CA . LEU A 1 100 ? -2.704 4.485 -9.664 1.00 95.00 100 LEU A CA 1
ATOM 771 C C . LEU A 1 100 ? -2.228 5.520 -8.634 1.00 95.00 100 LEU A C 1
ATOM 773 O O . LEU A 1 100 ? -2.167 6.714 -8.932 1.00 95.00 100 LEU A O 1
ATOM 777 N N . LEU A 1 101 ? -1.886 5.083 -7.416 1.00 92.69 101 LEU A N 1
ATOM 778 C CA . LEU A 1 101 ? -1.519 5.992 -6.333 1.00 92.69 101 LEU A CA 1
ATOM 779 C C . LEU A 1 101 ? -0.225 6.736 -6.664 1.00 92.69 101 LEU A C 1
ATOM 781 O O . LEU A 1 101 ? 0.796 6.123 -6.990 1.00 92.69 101 LEU A O 1
ATOM 785 N N . SER A 1 102 ? -0.274 8.061 -6.531 1.00 89.19 102 SER A N 1
ATOM 786 C CA . SER A 1 102 ? 0.868 8.966 -6.734 1.00 89.19 102 SER A CA 1
ATOM 787 C C . SER A 1 102 ? 1.491 9.446 -5.417 1.00 89.19 102 SER A C 1
ATOM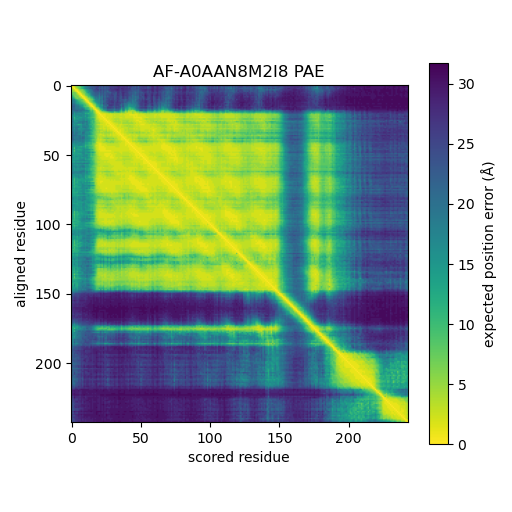 789 O O . SER A 1 102 ? 2.702 9.675 -5.344 1.00 89.19 102 SER A O 1
ATOM 791 N N . SER A 1 103 ? 0.691 9.516 -4.351 1.00 85.69 103 SER A N 1
ATOM 792 C CA . SER A 1 103 ? 1.112 9.844 -2.989 1.00 85.69 103 SER A CA 1
ATOM 793 C C . SER A 1 103 ? 0.275 9.085 -1.952 1.00 85.69 103 SER A C 1
ATOM 795 O O . SER A 1 103 ? -0.853 8.667 -2.220 1.00 85.69 103 SER A O 1
ATOM 797 N N . VAL A 1 104 ? 0.845 8.897 -0.759 1.00 83.88 104 VAL A N 1
ATOM 798 C CA . VAL A 1 104 ? 0.177 8.286 0.398 1.00 83.88 104 VAL A CA 1
ATOM 799 C C . VAL A 1 104 ? 0.487 9.130 1.630 1.00 83.88 104 VAL A C 1
ATOM 801 O O . VAL A 1 104 ? 1.653 9.402 1.918 1.00 83.88 104 VAL A O 1
ATOM 804 N N . SER A 1 105 ? -0.553 9.550 2.351 1.00 81.25 105 SER A N 1
ATOM 805 C CA . SER A 1 105 ? -0.404 10.237 3.636 1.00 81.25 105 SER A CA 1
ATOM 806 C C . SER A 1 105 ? -0.181 9.227 4.759 1.00 81.25 105 SER A C 1
ATOM 808 O O . SER A 1 105 ? -0.849 8.196 4.821 1.00 81.25 105 SER A O 1
ATOM 810 N N . MET A 1 106 ? 0.760 9.523 5.654 1.00 73.50 106 MET A N 1
ATOM 811 C CA . MET A 1 106 ? 1.171 8.595 6.714 1.00 73.50 106 MET A CA 1
ATOM 812 C C . MET A 1 106 ? 0.364 8.739 8.008 1.00 73.50 106 MET A C 1
ATOM 814 O O . MET A 1 106 ? 0.345 7.813 8.809 1.00 73.50 106 MET A O 1
ATOM 818 N N . GLU A 1 107 ? -0.363 9.847 8.178 1.00 74.69 107 GLU A N 1
ATOM 819 C CA . GLU A 1 107 ? -1.097 10.193 9.411 1.00 74.69 107 GLU A CA 1
ATOM 820 C C . GLU A 1 107 ? -2.211 9.201 9.783 1.00 74.69 107 GLU A C 1
ATOM 822 O O . GLU A 1 107 ? -2.698 9.205 10.905 1.00 74.69 107 GLU A O 1
ATOM 827 N N . SER A 1 108 ? -2.644 8.349 8.850 1.00 71.75 108 SER A N 1
ATOM 828 C CA . SER A 1 108 ? -3.705 7.355 9.090 1.00 71.75 108 SER A CA 1
ATOM 829 C C . SER A 1 108 ? -3.234 5.904 9.006 1.00 71.75 108 SER A C 1
ATOM 831 O O . SER A 1 108 ? -4.057 4.994 8.989 1.00 71.75 108 SER A O 1
ATOM 833 N N . LEU A 1 109 ? -1.918 5.685 8.940 1.00 81.31 109 LEU A N 1
ATOM 834 C CA . LEU A 1 109 ? -1.308 4.366 8.740 1.00 81.31 109 LEU A CA 1
ATOM 835 C C . LEU A 1 109 ? -0.494 3.891 9.954 1.00 81.31 109 LEU A C 1
ATOM 837 O O . LEU A 1 109 ? 0.102 2.820 9.905 1.00 81.31 109 LEU A O 1
ATOM 841 N N . GLU A 1 110 ? -0.476 4.656 11.049 1.00 81.06 110 GLU A N 1
ATOM 842 C CA . GLU A 1 110 ? 0.372 4.403 12.225 1.00 81.06 110 GLU A CA 1
ATOM 843 C C . GLU A 1 110 ? 0.101 3.046 12.899 1.00 81.06 110 GLU A C 1
ATOM 845 O O . GLU A 1 110 ? 1.017 2.420 13.435 1.00 81.06 110 GLU A O 1
ATOM 850 N N . GLY A 1 111 ? -1.153 2.580 12.848 1.00 82.94 111 GLY A N 1
ATOM 851 C CA . GLY A 1 111 ? -1.582 1.295 13.407 1.00 82.94 111 GLY A CA 1
ATOM 852 C C . GLY A 1 111 ? -1.341 0.084 12.499 1.00 82.94 111 GLY A C 1
ATOM 853 O O . GLY A 1 111 ? -1.515 -1.051 12.943 1.00 82.94 111 GLY A O 1
ATOM 854 N N . LEU A 1 112 ? -0.935 0.290 11.241 1.00 85.50 112 LEU A N 1
ATOM 855 C CA . LEU A 1 112 ? -0.777 -0.805 10.289 1.00 85.50 112 LEU A CA 1
ATOM 856 C C . LEU A 1 112 ? 0.460 -1.643 10.590 1.00 85.50 112 LEU A C 1
ATOM 858 O O . LEU A 1 112 ? 1.549 -1.135 10.836 1.00 85.50 112 LEU A O 1
ATOM 862 N N . THR A 1 113 ? 0.298 -2.957 10.473 1.00 84.38 113 THR A N 1
ATOM 863 C CA . THR A 1 113 ? 1.401 -3.920 10.547 1.00 84.38 113 THR A CA 1
ATOM 864 C C . THR A 1 113 ? 1.835 -4.386 9.160 1.00 84.38 113 THR A C 1
ATOM 866 O O . THR A 1 113 ? 3.017 -4.657 8.949 1.00 84.38 113 THR A O 1
ATOM 869 N N . HIS A 1 114 ? 0.896 -4.469 8.213 1.00 86.19 114 HIS A N 1
ATOM 870 C CA . HIS A 1 114 ? 1.146 -4.919 6.846 1.00 86.19 114 HIS A CA 1
ATOM 871 C C . HIS A 1 114 ? 0.572 -3.914 5.851 1.00 86.19 114 HIS A C 1
ATOM 873 O O . HIS A 1 114 ? -0.624 -3.618 5.885 1.00 86.19 114 HIS A O 1
ATOM 879 N N . LEU A 1 115 ? 1.418 -3.423 4.948 1.00 88.88 115 LEU A N 1
ATOM 880 C CA . LEU A 1 115 ? 1.032 -2.453 3.929 1.00 88.88 115 LEU A CA 1
ATOM 881 C C . LEU A 1 115 ? 1.551 -2.887 2.561 1.00 88.88 115 LEU A C 1
ATOM 883 O O . LEU A 1 115 ? 2.750 -3.091 2.393 1.00 88.88 115 LEU A O 1
ATOM 887 N N . ARG A 1 116 ? 0.670 -2.982 1.565 1.00 89.00 116 ARG A N 1
ATOM 888 C CA . ARG A 1 116 ? 1.073 -3.281 0.188 1.00 89.00 116 ARG A CA 1
ATOM 889 C C . ARG A 1 116 ? 0.749 -2.140 -0.754 1.00 89.00 116 ARG A C 1
ATOM 891 O O . ARG A 1 116 ? -0.395 -1.714 -0.867 1.00 89.00 116 ARG A O 1
ATOM 898 N N . LEU A 1 117 ? 1.781 -1.669 -1.441 1.00 91.06 117 LEU A N 1
ATOM 899 C CA . LEU A 1 117 ? 1.753 -0.556 -2.387 1.00 91.06 117 LEU A CA 1
ATOM 900 C C . LEU A 1 117 ? 2.418 -0.924 -3.724 1.00 91.06 117 LEU A C 1
ATOM 902 O O . LEU A 1 117 ? 2.575 -0.057 -4.586 1.00 91.06 117 LEU A O 1
ATOM 906 N N . ALA A 1 118 ? 2.807 -2.187 -3.921 1.00 89.31 118 ALA A N 1
ATOM 907 C CA . ALA A 1 118 ? 3.399 -2.669 -5.166 1.00 89.31 118 ALA A CA 1
ATOM 908 C C . ALA A 1 118 ? 2.521 -2.327 -6.383 1.00 89.31 118 ALA A C 1
ATOM 910 O O . ALA A 1 118 ? 1.300 -2.333 -6.285 1.00 89.31 118 ALA A O 1
ATOM 911 N N . GLY A 1 119 ? 3.119 -2.011 -7.533 1.00 89.75 119 GLY A N 1
ATOM 912 C CA . GLY A 1 119 ? 2.361 -1.691 -8.753 1.00 89.75 119 GLY A CA 1
ATOM 913 C C . GLY A 1 119 ? 1.682 -0.313 -8.774 1.00 89.75 119 GLY A C 1
ATOM 914 O O . GLY A 1 119 ? 0.875 -0.068 -9.660 1.00 89.75 119 GLY A O 1
ATOM 915 N N . ASN A 1 120 ? 2.003 0.580 -7.832 1.00 92.56 120 ASN A N 1
ATOM 916 C CA . ASN A 1 120 ? 1.594 1.989 -7.863 1.00 92.56 120 ASN A CA 1
ATOM 917 C C . ASN A 1 120 ? 2.670 2.901 -8.476 1.00 92.56 120 ASN A C 1
ATOM 919 O O . ASN A 1 120 ? 3.810 2.497 -8.701 1.00 92.56 120 ASN A O 1
ATOM 923 N N . THR A 1 121 ? 2.335 4.178 -8.681 1.00 91.19 121 THR A N 1
ATOM 924 C CA . THR A 1 121 ? 3.239 5.192 -9.259 1.00 91.19 121 THR A CA 1
ATOM 925 C C . THR A 1 121 ? 3.856 6.123 -8.206 1.00 91.19 121 THR A C 1
ATOM 927 O O . THR A 1 121 ? 4.216 7.266 -8.495 1.00 91.19 121 THR A O 1
ATOM 930 N N . LEU A 1 122 ? 4.022 5.625 -6.974 1.00 88.06 122 LEU A N 1
ATOM 931 C CA . LEU A 1 122 ? 4.528 6.396 -5.835 1.00 88.06 122 LEU A CA 1
ATOM 932 C C . LEU A 1 122 ? 5.980 6.818 -6.037 1.00 88.06 122 LEU A C 1
ATOM 934 O O . LEU A 1 122 ? 6.881 5.983 -6.069 1.00 88.06 122 LEU A O 1
ATOM 938 N N . ARG A 1 123 ? 6.214 8.127 -6.112 1.00 81.44 123 ARG A N 1
ATOM 939 C CA . ARG A 1 123 ? 7.566 8.688 -6.274 1.00 81.44 123 ARG A CA 1
ATOM 940 C C . ARG A 1 123 ? 8.277 8.932 -4.949 1.00 81.44 123 ARG A C 1
ATOM 942 O O . ARG A 1 123 ? 9.499 8.857 -4.886 1.00 81.44 123 ARG A O 1
ATOM 949 N N . HIS A 1 124 ? 7.518 9.234 -3.902 1.00 81.06 124 HIS A N 1
ATOM 950 C CA . HIS A 1 124 ? 8.062 9.579 -2.594 1.00 81.06 124 HIS A CA 1
ATOM 951 C C . HIS A 1 124 ? 8.314 8.334 -1.743 1.00 81.06 124 HIS A C 1
ATOM 953 O O . HIS A 1 124 ? 7.584 7.348 -1.831 1.00 81.06 124 HIS A O 1
ATOM 959 N N . THR A 1 125 ? 9.351 8.395 -0.911 1.00 74.50 125 THR A N 1
ATOM 960 C CA . THR A 1 125 ? 9.682 7.343 0.054 1.00 74.50 125 THR A CA 1
ATOM 961 C C . THR A 1 125 ? 8.934 7.590 1.361 1.00 74.50 125 THR A C 1
ATOM 963 O O . THR A 1 125 ? 8.870 8.723 1.839 1.00 74.50 125 THR A O 1
ATOM 966 N N . LEU A 1 126 ? 8.370 6.533 1.943 1.00 80.00 126 LEU A N 1
ATOM 967 C CA . LEU A 1 126 ? 7.734 6.596 3.258 1.00 80.00 126 LEU A CA 1
ATOM 968 C C . LEU A 1 126 ? 8.800 6.630 4.364 1.00 80.00 126 LEU A C 1
ATOM 970 O O . LEU A 1 126 ? 9.841 5.986 4.249 1.00 80.00 126 LEU A O 1
ATOM 974 N N . LEU A 1 127 ? 8.539 7.374 5.440 1.00 75.12 127 LEU A N 1
ATOM 975 C CA . LEU A 1 127 ? 9.441 7.470 6.593 1.00 75.12 127 LEU A CA 1
ATOM 976 C C . LEU A 1 127 ? 9.085 6.392 7.625 1.00 75.12 127 LEU A C 1
ATOM 978 O O . LEU A 1 127 ? 8.019 6.448 8.236 1.00 75.12 127 LEU A O 1
ATOM 982 N N . ALA A 1 128 ? 9.992 5.449 7.882 1.00 70.56 128 ALA A N 1
ATOM 983 C CA . ALA A 1 128 ? 9.759 4.369 8.848 1.00 70.56 128 ALA A CA 1
ATOM 984 C C . ALA A 1 128 ? 9.383 4.880 10.257 1.00 70.56 128 ALA A C 1
ATOM 986 O O . ALA A 1 128 ? 8.554 4.279 10.932 1.00 70.56 128 ALA A O 1
ATOM 987 N N . GLN A 1 129 ? 9.915 6.039 10.665 1.00 70.62 129 GLN A N 1
ATOM 988 C CA . GLN A 1 129 ? 9.659 6.663 11.973 1.00 70.62 129 GLN A CA 1
ATOM 989 C C . GLN A 1 129 ? 8.178 6.966 12.253 1.00 70.62 129 GLN A C 1
ATOM 991 O O . GLN A 1 129 ? 7.782 7.027 13.412 1.00 70.62 129 GLN A O 1
ATOM 996 N N . ARG A 1 130 ? 7.353 7.161 11.214 1.00 74.88 130 ARG A N 1
ATOM 997 C CA . ARG A 1 130 ? 5.915 7.448 11.373 1.00 74.88 130 ARG A CA 1
ATOM 998 C C . ARG A 1 130 ? 5.038 6.195 11.311 1.00 74.88 130 ARG A C 1
ATOM 1000 O O . ARG A 1 130 ? 3.822 6.308 11.336 1.00 74.88 130 ARG A O 1
ATOM 1007 N N . LEU A 1 131 ? 5.635 5.008 11.201 1.00 80.62 131 LEU A N 1
ATOM 1008 C CA . LEU A 1 131 ? 4.927 3.733 11.070 1.00 80.62 131 LEU A CA 1
ATOM 1009 C C . LEU A 1 131 ? 5.463 2.728 12.107 1.00 80.62 131 LEU A C 1
ATOM 1011 O O . LEU A 1 131 ? 6.072 1.723 11.738 1.00 80.62 131 LEU A O 1
ATOM 1015 N N . PRO A 1 132 ? 5.266 2.988 13.414 1.00 79.06 132 PRO A N 1
ATOM 1016 C CA . PRO A 1 132 ? 5.934 2.245 14.485 1.00 79.06 132 PRO A CA 1
ATOM 1017 C C . PRO A 1 132 ? 5.489 0.779 14.591 1.00 79.06 132 PRO A C 1
ATOM 1019 O O . PRO A 1 132 ? 6.240 -0.059 15.087 1.00 79.06 132 PRO A O 1
ATOM 1022 N N . GLN A 1 133 ? 4.273 0.455 14.141 1.00 84.06 133 GLN A N 1
ATOM 1023 C CA . GLN A 1 133 ? 3.726 -0.907 14.183 1.00 84.06 133 GLN A CA 1
ATOM 1024 C C . GLN A 1 133 ? 4.006 -1.715 12.911 1.00 84.06 133 GLN A C 1
ATOM 1026 O O . GLN A 1 133 ? 3.703 -2.913 12.867 1.00 84.06 133 GLN A O 1
ATOM 1031 N N . LEU A 1 134 ? 4.582 -1.090 11.881 1.00 83.25 134 LEU A N 1
ATOM 1032 C CA . LEU A 1 134 ? 4.767 -1.718 10.583 1.00 83.25 134 LEU A CA 1
ATOM 1033 C C . LEU A 1 134 ? 5.822 -2.816 10.672 1.00 83.25 134 LEU A C 1
ATOM 1035 O O . LEU A 1 134 ? 6.916 -2.614 11.188 1.00 83.25 134 LEU A O 1
ATOM 1039 N N . ARG A 1 135 ? 5.491 -3.997 10.156 1.00 80.94 135 ARG A N 1
ATOM 1040 C CA . ARG A 1 135 ? 6.396 -5.151 10.105 1.00 80.94 135 ARG A CA 1
ATOM 1041 C C . ARG A 1 135 ? 6.672 -5.595 8.690 1.00 80.94 135 ARG A C 1
ATOM 1043 O O . ARG A 1 135 ? 7.765 -6.074 8.427 1.00 80.94 135 ARG A O 1
ATOM 1050 N N . VAL A 1 136 ? 5.699 -5.461 7.795 1.00 82.12 136 VAL A N 1
ATOM 1051 C CA . VAL A 1 136 ? 5.838 -5.874 6.401 1.00 82.12 136 VAL A CA 1
ATOM 1052 C C . VAL A 1 136 ? 5.348 -4.759 5.503 1.00 82.12 136 VAL A C 1
ATOM 1054 O O . VAL A 1 136 ? 4.241 -4.246 5.684 1.00 82.12 136 VAL A O 1
ATOM 1057 N N . VAL A 1 137 ? 6.164 -4.405 4.517 1.00 84.81 137 VAL A N 1
ATOM 1058 C CA . VAL A 1 137 ? 5.784 -3.418 3.518 1.00 84.81 137 VAL A CA 1
ATOM 1059 C C . VAL A 1 137 ? 6.193 -3.852 2.120 1.00 84.81 137 VAL A C 1
ATOM 1061 O O . VAL A 1 137 ? 7.328 -4.255 1.883 1.00 84.81 137 VAL A O 1
ATOM 1064 N N . GLU A 1 138 ? 5.258 -3.784 1.181 1.00 85.69 138 GLU A N 1
ATOM 1065 C CA . GLU A 1 138 ? 5.538 -4.024 -0.231 1.00 85.69 138 GLU A CA 1
ATOM 1066 C C . GLU A 1 138 ? 5.537 -2.695 -0.973 1.00 85.69 138 GLU A C 1
ATOM 1068 O O . GLU A 1 138 ? 4.500 -2.042 -1.084 1.00 85.69 138 GLU A O 1
ATOM 1073 N N . MET A 1 139 ? 6.700 -2.282 -1.469 1.00 86.38 139 MET A N 1
ATOM 1074 C CA . MET A 1 139 ? 6.857 -1.006 -2.168 1.00 86.38 139 MET A CA 1
ATOM 1075 C C . MET A 1 139 ? 6.755 -1.176 -3.687 1.00 86.38 139 MET A C 1
ATOM 1077 O O . MET A 1 139 ? 7.124 -2.229 -4.214 1.00 86.38 139 MET A O 1
ATOM 1081 N N . PRO A 1 140 ? 6.310 -0.143 -4.427 1.00 87.56 140 PRO A N 1
ATOM 1082 C CA . PRO A 1 140 ? 6.352 -0.178 -5.884 1.00 87.56 140 PRO A CA 1
ATOM 1083 C C . PRO A 1 140 ? 7.782 -0.209 -6.435 1.00 87.56 140 PRO A C 1
ATOM 1085 O O . PRO A 1 140 ? 8.013 -0.862 -7.450 1.00 87.56 140 PRO A O 1
ATOM 1088 N N . TYR A 1 141 ? 8.754 0.416 -5.758 1.00 84.75 141 TYR A N 1
ATOM 1089 C CA . TYR A 1 141 ? 10.147 0.428 -6.204 1.00 84.75 141 TYR A CA 1
ATOM 1090 C C . TYR A 1 141 ? 11.128 -0.056 -5.133 1.00 84.75 141 TYR A C 1
ATOM 1092 O O . TYR A 1 141 ? 11.068 0.345 -3.973 1.00 84.75 141 TYR A O 1
ATOM 1100 N N . ALA A 1 142 ? 12.108 -0.866 -5.548 1.00 79.75 142 ALA A N 1
ATOM 1101 C CA . ALA A 1 142 ? 13.089 -1.490 -4.654 1.00 79.75 142 ALA A CA 1
ATOM 1102 C C . ALA A 1 142 ? 13.913 -0.480 -3.832 1.00 79.75 142 ALA A C 1
ATOM 1104 O O . ALA A 1 142 ? 14.202 -0.727 -2.665 1.00 79.75 142 ALA A O 1
ATOM 1105 N N . PHE A 1 143 ? 14.259 0.679 -4.405 1.00 78.56 143 PHE A N 1
ATOM 1106 C CA . PHE A 1 143 ? 15.036 1.713 -3.706 1.00 78.56 143 PHE A CA 1
ATOM 1107 C C . PHE A 1 143 ? 14.298 2.317 -2.498 1.00 78.56 143 PHE A C 1
ATOM 1109 O O . PHE A 1 143 ? 14.940 2.767 -1.55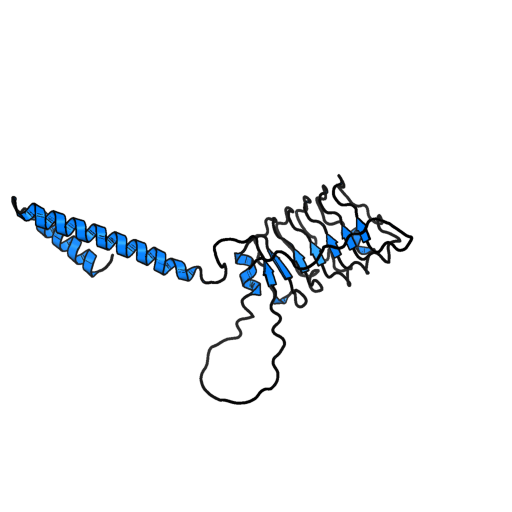3 1.00 78.56 143 PHE A O 1
ATOM 1116 N N . GLN A 1 144 ? 12.960 2.295 -2.489 1.00 83.00 144 GLN A N 1
ATOM 1117 C CA . GLN A 1 144 ? 12.155 2.831 -1.384 1.00 83.00 144 GLN A CA 1
ATOM 1118 C C . GLN A 1 144 ? 12.285 1.980 -0.117 1.00 83.00 144 GLN A C 1
ATOM 1120 O O . GLN A 1 144 ? 12.131 2.493 0.988 1.00 83.00 144 GLN A O 1
ATOM 1125 N N . CYS A 1 145 ? 12.641 0.700 -0.260 1.00 80.94 145 CYS A N 1
ATOM 1126 C CA . CYS A 1 145 ? 12.897 -0.180 0.875 1.00 80.94 145 CYS A CA 1
ATOM 1127 C C . CYS A 1 145 ? 14.099 0.247 1.724 1.00 80.94 145 CYS A C 1
ATOM 1129 O O . CYS A 1 145 ? 14.204 -0.174 2.873 1.00 80.94 145 CYS A O 1
ATOM 1131 N N . CYS A 1 146 ? 14.996 1.091 1.211 1.00 77.00 146 CYS A N 1
ATOM 1132 C CA . CYS A 1 146 ? 16.189 1.483 1.960 1.00 77.00 146 CYS A CA 1
ATOM 1133 C C . CYS A 1 146 ? 15.886 2.332 3.193 1.00 77.00 146 CYS A C 1
ATOM 1135 O O . CYS A 1 146 ? 16.619 2.230 4.172 1.00 77.00 146 CYS A O 1
ATOM 1137 N N . ALA A 1 147 ? 14.758 3.047 3.205 1.00 77.75 147 ALA A N 1
ATOM 1138 C CA . ALA A 1 147 ? 14.280 3.761 4.389 1.00 77.75 147 ALA A CA 1
ATOM 1139 C C . ALA A 1 147 ? 13.885 2.839 5.560 1.00 77.75 147 ALA A C 1
ATOM 1141 O O . ALA A 1 147 ? 13.685 3.322 6.669 1.00 77.75 147 ALA A O 1
ATOM 1142 N N . PHE A 1 148 ? 13.747 1.532 5.312 1.00 75.19 148 PHE A N 1
ATOM 1143 C CA . PHE A 1 148 ? 13.328 0.531 6.297 1.00 75.19 148 PHE A CA 1
ATOM 1144 C C . PHE A 1 148 ? 14.448 -0.444 6.686 1.00 75.19 148 PHE A C 1
ATOM 1146 O O . PHE A 1 148 ? 14.327 -1.153 7.682 1.00 75.19 148 PHE A O 1
ATOM 1153 N N . VAL A 1 149 ? 15.523 -0.501 5.892 1.00 65.75 149 VAL A N 1
ATOM 1154 C CA . VAL A 1 149 ? 16.677 -1.391 6.111 1.00 65.75 149 VAL A CA 1
ATOM 1155 C C . VAL A 1 149 ? 17.784 -0.681 6.890 1.00 65.75 149 VAL A C 1
ATOM 1157 O O . VAL A 1 149 ? 18.461 -1.313 7.698 1.00 65.75 149 VAL A O 1
ATOM 1160 N N . ALA A 1 150 ? 17.957 0.624 6.681 1.00 54.12 150 ALA A N 1
ATOM 1161 C CA . ALA A 1 150 ? 18.770 1.450 7.557 1.00 54.12 150 ALA A CA 1
ATOM 1162 C C . ALA A 1 150 ? 17.911 1.827 8.771 1.00 54.12 150 ALA A C 1
ATOM 1164 O O . ALA A 1 150 ? 16.951 2.587 8.646 1.00 54.12 150 ALA A O 1
ATOM 1165 N N . GLY A 1 151 ? 18.228 1.280 9.949 1.00 51.97 151 GLY A N 1
ATOM 1166 C CA . GLY A 1 151 ? 17.800 1.920 11.195 1.00 51.97 151 GLY A CA 1
ATOM 1167 C C . GLY A 1 151 ? 18.277 3.381 11.209 1.00 51.97 151 GLY A C 1
ATOM 1168 O O . GLY A 1 151 ? 19.192 3.709 10.449 1.00 51.97 151 GLY A O 1
ATOM 1169 N N . PRO A 1 152 ? 17.668 4.269 12.014 1.00 42.41 152 PRO A N 1
ATOM 1170 C CA . PRO A 1 152 ? 18.121 5.653 12.091 1.00 42.41 152 PRO A CA 1
ATOM 1171 C C . PRO A 1 152 ? 19.630 5.670 12.363 1.00 42.41 152 PRO A C 1
ATOM 1173 O O . PRO A 1 152 ? 20.096 5.015 13.296 1.00 42.41 152 PRO A O 1
ATOM 1176 N N . GLU A 1 153 ? 20.383 6.360 11.507 1.00 44.06 153 GLU A N 1
ATOM 1177 C CA . GLU A 1 153 ? 21.773 6.717 11.769 1.00 44.06 153 GLU A CA 1
ATOM 1178 C C . GLU A 1 153 ? 21.772 7.663 12.977 1.00 44.06 153 GLU A C 1
ATOM 1180 O O . GLU A 1 153 ? 21.685 8.877 12.831 1.00 44.06 153 GLU A O 1
ATOM 1185 N N . GLU A 1 154 ? 21.776 7.105 14.187 1.00 40.50 154 GLU A N 1
ATOM 1186 C CA . GLU A 1 154 ? 22.362 7.802 15.326 1.00 40.50 154 GLU A CA 1
ATOM 1187 C C . GLU A 1 154 ? 23.880 7.712 15.151 1.00 40.50 154 GLU A C 1
ATOM 1189 O O . GLU A 1 154 ? 24.454 6.618 15.156 1.00 40.50 154 GLU A O 1
ATOM 1194 N N . ASP A 1 155 ? 24.466 8.881 14.892 1.00 36.66 155 ASP A N 1
ATOM 1195 C CA . ASP A 1 155 ? 25.883 9.242 14.906 1.00 36.66 155 ASP A CA 1
ATOM 1196 C C . ASP A 1 155 ? 26.824 8.133 15.406 1.00 36.66 155 ASP A C 1
ATOM 1198 O O . ASP A 1 155 ? 26.965 7.884 16.603 1.00 36.66 155 ASP A O 1
ATOM 1202 N N . ARG A 1 156 ? 27.530 7.483 14.473 1.00 40.03 156 ARG A N 1
ATOM 1203 C CA . ARG A 1 156 ? 28.728 6.690 14.782 1.00 40.03 156 ARG A CA 1
ATOM 1204 C C . ARG A 1 156 ? 29.979 7.498 14.478 1.00 40.03 156 ARG A C 1
ATOM 1206 O O . ARG A 1 156 ? 30.801 7.081 13.669 1.00 40.03 156 ARG A O 1
ATOM 1213 N N . ASP A 1 157 ? 30.123 8.610 15.179 1.00 38.53 157 ASP A N 1
ATOM 1214 C CA . ASP A 1 157 ? 31.422 9.223 15.406 1.00 38.53 157 ASP A CA 1
ATOM 1215 C C . ASP A 1 157 ? 31.761 9.074 16.898 1.00 38.53 157 ASP A C 1
ATOM 1217 O O . ASP A 1 157 ? 30.911 9.280 17.761 1.00 38.53 157 ASP A O 1
ATOM 1221 N N . GLN A 1 158 ? 33.018 8.712 17.173 1.00 39.25 158 GLN A N 1
ATOM 1222 C CA . GLN A 1 158 ? 33.691 8.612 18.481 1.00 39.25 158 GLN A CA 1
ATOM 1223 C C . GLN A 1 158 ? 33.823 7.220 19.160 1.00 39.25 158 GLN A C 1
ATOM 1225 O O . GLN A 1 158 ? 33.006 6.776 19.956 1.00 39.25 158 GLN A O 1
ATOM 1230 N N . GLU A 1 159 ? 34.966 6.595 18.845 1.00 38.03 159 GLU A N 1
ATOM 1231 C CA . GLU A 1 159 ? 35.978 5.995 19.743 1.00 38.03 159 GLU A CA 1
ATOM 1232 C C . GLU A 1 159 ? 35.679 4.831 20.721 1.00 38.03 159 GLU A C 1
ATOM 1234 O O . GLU A 1 159 ? 34.885 4.906 21.645 1.00 38.03 159 GLU A O 1
ATOM 1239 N N . ASN A 1 160 ? 36.524 3.801 20.555 1.00 33.44 160 ASN A N 1
ATOM 1240 C CA . ASN A 1 160 ? 37.227 2.977 21.551 1.00 33.44 160 ASN A CA 1
ATOM 1241 C C . ASN A 1 160 ? 36.510 2.383 22.783 1.00 33.44 160 ASN A C 1
ATOM 1243 O O . ASN A 1 160 ? 36.100 3.068 23.705 1.00 33.44 160 ASN A O 1
ATOM 1247 N N . PHE A 1 161 ? 36.679 1.055 22.867 1.00 35.91 161 PHE A N 1
ATOM 1248 C CA . PHE A 1 161 ? 37.088 0.288 24.053 1.00 35.91 161 PHE A CA 1
ATOM 1249 C C . PHE A 1 161 ? 36.174 0.359 25.290 1.00 35.91 161 PHE A C 1
ATOM 1251 O O . PHE A 1 161 ? 36.245 1.299 26.068 1.00 35.91 161 PHE A O 1
ATOM 1258 N N . LEU A 1 162 ? 35.412 -0.716 25.535 1.00 33.69 162 LEU A N 1
ATOM 1259 C CA . LEU A 1 162 ? 35.451 -1.526 26.767 1.00 33.69 162 LEU A CA 1
ATOM 1260 C C . LEU A 1 162 ? 34.429 -2.677 26.688 1.00 33.69 162 LEU A C 1
ATOM 1262 O O . LEU A 1 162 ? 33.310 -2.529 26.207 1.00 33.69 162 LEU A O 1
ATOM 1266 N N . VAL A 1 163 ? 34.850 -3.841 27.178 1.00 41.69 163 VAL A N 1
ATOM 1267 C CA . VAL A 1 163 ? 34.029 -5.034 27.416 1.00 41.69 163 VAL A CA 1
ATOM 1268 C C . VAL A 1 163 ? 33.185 -4.812 28.673 1.00 41.69 163 VAL A C 1
ATOM 1270 O O . VAL A 1 163 ? 33.775 -4.520 29.708 1.00 41.69 163 VAL A O 1
ATOM 1273 N N . ALA A 1 164 ? 31.862 -5.010 28.614 1.00 30.80 164 ALA A N 1
ATOM 1274 C CA . ALA A 1 164 ? 31.063 -5.725 29.625 1.00 30.80 164 ALA A CA 1
ATOM 1275 C C . ALA A 1 164 ? 29.545 -5.593 29.392 1.00 30.80 164 ALA A C 1
ATOM 1277 O O . ALA A 1 164 ? 29.040 -4.526 29.065 1.00 30.80 164 ALA A O 1
ATOM 1278 N N . SER A 1 165 ? 28.854 -6.679 29.752 1.00 24.80 165 SER A N 1
ATOM 1279 C CA . SER A 1 165 ? 27.466 -6.750 30.222 1.00 24.80 165 SER A CA 1
ATOM 1280 C C . SER A 1 165 ? 26.369 -7.013 29.187 1.00 24.80 165 SER A C 1
ATOM 1282 O O . SER A 1 165 ? 25.892 -6.128 28.484 1.00 24.80 165 SER A O 1
ATOM 1284 N N . GLU A 1 166 ? 25.873 -8.253 29.217 1.00 40.06 166 GLU A N 1
ATOM 1285 C CA . GLU A 1 166 ? 24.476 -8.581 28.935 1.00 40.06 166 GLU A CA 1
ATOM 1286 C C . GLU A 1 166 ? 23.558 -7.705 29.803 1.00 40.06 166 GLU A C 1
ATOM 1288 O O . GLU A 1 166 ? 23.388 -7.962 30.992 1.00 40.06 166 GLU A O 1
ATOM 1293 N N . ALA A 1 167 ? 22.987 -6.649 29.224 1.00 34.62 167 ALA A N 1
ATOM 1294 C CA . ALA A 1 167 ? 21.771 -6.003 29.709 1.00 34.62 167 ALA A CA 1
ATOM 1295 C C . ALA A 1 167 ? 21.174 -5.107 28.609 1.00 34.62 167 ALA A C 1
ATOM 1297 O O . ALA A 1 167 ? 21.838 -4.216 28.093 1.00 34.62 167 ALA A O 1
ATOM 1298 N N . ASP A 1 168 ? 19.898 -5.353 28.313 1.00 27.61 168 ASP A N 1
ATOM 1299 C CA . ASP A 1 168 ? 18.964 -4.499 27.564 1.00 27.61 168 ASP A CA 1
ATOM 1300 C C . ASP A 1 168 ? 19.150 -4.375 26.036 1.00 27.61 168 ASP A C 1
ATOM 1302 O O . ASP A 1 168 ? 19.364 -3.306 25.463 1.00 27.61 168 ASP A O 1
ATOM 1306 N N . ALA A 1 169 ? 18.972 -5.497 25.332 1.00 33.34 169 ALA A N 1
ATOM 1307 C CA . ALA A 1 169 ? 18.678 -5.471 23.902 1.00 33.34 169 ALA A CA 1
ATOM 1308 C C . ALA A 1 169 ? 17.236 -4.973 23.677 1.00 33.34 169 ALA A C 1
ATOM 1310 O O . ALA A 1 169 ? 16.284 -5.755 23.717 1.00 33.34 169 ALA A O 1
ATOM 1311 N N . ARG A 1 170 ? 17.067 -3.671 23.407 1.00 29.62 170 ARG A N 1
ATOM 1312 C CA . ARG A 1 170 ? 15.829 -3.131 22.815 1.00 29.62 170 ARG A CA 1
ATOM 1313 C C . ARG A 1 170 ? 15.459 -3.984 21.587 1.00 29.62 170 ARG A C 1
ATOM 1315 O O . ARG A 1 170 ? 16.341 -4.232 20.759 1.00 29.62 170 ARG A O 1
ATOM 1322 N N . PRO A 1 171 ? 14.203 -4.445 21.424 1.00 33.59 171 PRO A N 1
ATOM 1323 C CA . PRO A 1 171 ? 13.837 -5.278 20.284 1.00 33.59 171 PRO A CA 1
ATOM 1324 C C . PRO A 1 171 ? 14.045 -4.478 18.995 1.00 33.59 171 PRO A C 1
ATOM 1326 O O . PRO A 1 171 ? 13.387 -3.465 18.764 1.00 33.59 171 PRO A O 1
ATOM 1329 N N . GLN A 1 172 ? 14.989 -4.911 18.159 1.00 43.31 172 GLN A N 1
ATOM 1330 C CA . GLN A 1 172 ? 15.214 -4.327 16.840 1.00 43.31 172 GLN A CA 1
ATOM 1331 C C . GLN A 1 172 ? 13.965 -4.564 15.977 1.00 43.31 172 GLN A C 1
ATOM 1333 O O . GLN A 1 172 ? 13.759 -5.654 15.439 1.00 43.31 172 GLN A O 1
ATOM 1338 N N . HIS A 1 173 ? 13.113 -3.544 15.860 1.00 56.56 173 HIS A N 1
ATOM 1339 C CA . HIS A 1 173 ? 11.969 -3.509 14.949 1.00 56.56 173 HIS A CA 1
ATOM 1340 C C . HIS A 1 173 ? 12.470 -3.471 13.497 1.00 56.56 173 HIS A C 1
ATOM 1342 O O . HIS A 1 173 ? 12.572 -2.414 12.881 1.00 56.56 173 HIS A O 1
ATOM 1348 N N . SER A 1 174 ? 12.835 -4.632 12.955 1.00 58.62 174 SER A N 1
ATOM 134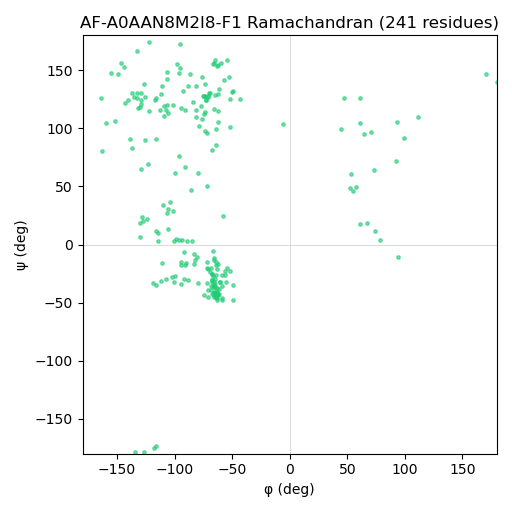9 C CA . SER A 1 174 ? 13.194 -4.769 11.544 1.00 58.62 174 SER A CA 1
ATOM 1350 C C . SER A 1 174 ? 11.923 -4.887 10.704 1.00 58.62 174 SER A C 1
ATOM 1352 O O . SER A 1 174 ? 11.144 -5.830 10.848 1.00 58.62 174 SER A O 1
ATOM 1354 N N . VAL A 1 175 ? 11.688 -3.904 9.835 1.00 72.25 175 VAL A N 1
ATOM 1355 C CA . VAL A 1 175 ? 10.574 -3.936 8.883 1.00 72.25 175 VAL A CA 1
ATOM 1356 C C . VAL A 1 175 ? 11.010 -4.734 7.659 1.00 72.25 175 VAL A C 1
ATOM 1358 O O . VAL A 1 175 ? 11.994 -4.410 6.994 1.00 72.25 175 VAL A O 1
ATOM 1361 N N . HIS A 1 176 ? 10.269 -5.786 7.337 1.00 76.25 176 HIS A N 1
ATOM 1362 C CA . HIS A 1 176 ? 10.497 -6.593 6.153 1.00 76.25 176 HIS A CA 1
ATOM 1363 C C . HIS A 1 176 ? 9.921 -5.890 4.921 1.00 76.25 176 HIS A C 1
ATOM 1365 O O . HIS A 1 176 ? 8.711 -5.892 4.693 1.00 76.25 176 HIS A O 1
ATOM 1371 N N . CYS A 1 177 ? 10.793 -5.265 4.131 1.00 75.94 177 CYS A N 1
ATOM 1372 C CA . CYS A 1 177 ? 10.399 -4.647 2.873 1.00 75.94 177 CYS A CA 1
ATOM 1373 C C . CYS A 1 177 ? 10.623 -5.610 1.702 1.00 75.94 177 CYS A C 1
ATOM 1375 O O . CYS A 1 177 ? 11.763 -5.992 1.426 1.00 75.94 177 CYS A O 1
ATOM 1377 N N . CYS A 1 178 ? 9.550 -5.989 1.007 1.00 70.69 178 CYS A N 1
ATOM 1378 C CA . CYS A 1 178 ? 9.617 -6.815 -0.199 1.00 70.69 178 CYS A CA 1
ATOM 1379 C C . CYS A 1 178 ? 9.328 -5.951 -1.437 1.00 70.69 178 CYS A C 1
ATOM 1381 O O . CYS A 1 178 ? 8.465 -5.078 -1.430 1.00 70.69 178 CYS A O 1
ATOM 1383 N N . THR A 1 179 ? 10.032 -6.226 -2.533 1.00 68.75 179 THR A N 1
ATOM 1384 C CA . THR A 1 179 ? 9.652 -5.783 -3.884 1.00 68.75 179 THR A CA 1
ATOM 1385 C C . THR A 1 179 ? 9.764 -6.968 -4.832 1.00 68.75 179 THR A C 1
ATOM 1387 O O . THR A 1 179 ? 10.340 -7.996 -4.459 1.00 68.75 179 THR A O 1
ATOM 1390 N N . ALA A 1 180 ? 9.205 -6.855 -6.041 1.00 54.25 180 ALA A N 1
ATOM 1391 C CA . ALA A 1 180 ? 9.400 -7.874 -7.068 1.00 54.25 180 ALA A CA 1
ATOM 1392 C C . ALA A 1 180 ? 10.907 -8.183 -7.205 1.00 54.25 180 ALA A C 1
ATOM 1394 O O . ALA A 1 180 ? 11.707 -7.244 -7.264 1.00 54.25 180 ALA A O 1
ATOM 1395 N N . PRO A 1 181 ? 11.316 -9.466 -7.198 1.00 47.28 181 PRO A N 1
ATOM 1396 C CA . PRO A 1 181 ? 12.723 -9.838 -7.135 1.00 47.28 181 PRO A CA 1
ATOM 1397 C C . PRO A 1 181 ? 13.463 -9.318 -8.371 1.00 47.28 181 PRO A C 1
ATOM 1399 O O . PRO A 1 181 ? 13.323 -9.848 -9.470 1.00 47.28 181 PRO A O 1
ATOM 1402 N N . GLY A 1 182 ? 14.250 -8.261 -8.182 1.00 53.91 182 GLY A N 1
ATOM 1403 C CA . GLY A 1 182 ? 15.204 -7.756 -9.162 1.00 53.91 182 GLY A CA 1
ATOM 1404 C C . GLY A 1 182 ? 16.615 -8.277 -8.866 1.00 53.91 182 GLY A C 1
ATOM 1405 O O . GLY A 1 182 ? 16.927 -8.581 -7.714 1.00 53.91 182 GLY A O 1
ATOM 1406 N N . PRO A 1 183 ? 17.507 -8.348 -9.868 1.00 52.84 183 PRO A N 1
ATOM 1407 C CA . PRO A 1 183 ? 18.880 -8.833 -9.685 1.00 52.84 183 PRO A CA 1
ATOM 1408 C C . PRO A 1 183 ? 19.758 -7.926 -8.800 1.00 52.84 183 PRO A C 1
ATOM 1410 O O . PRO A 1 183 ? 20.888 -8.287 -8.479 1.00 52.84 183 PRO A O 1
ATOM 1413 N N . PHE A 1 184 ? 19.257 -6.762 -8.381 1.00 52.34 184 PHE A N 1
ATOM 1414 C CA . PHE A 1 184 ? 20.014 -5.755 -7.645 1.00 52.34 184 PHE A CA 1
ATOM 1415 C C . PHE A 1 184 ? 19.514 -5.623 -6.205 1.00 52.34 184 PHE A C 1
ATOM 1417 O O . PHE A 1 184 ? 18.324 -5.427 -5.970 1.00 52.34 184 PHE A O 1
ATOM 1424 N N . ARG A 1 185 ? 20.440 -5.682 -5.237 1.00 55.34 185 ARG A N 1
ATOM 1425 C CA . ARG A 1 185 ? 20.178 -5.313 -3.839 1.00 55.34 185 ARG A CA 1
ATOM 1426 C C . ARG A 1 185 ? 20.151 -3.782 -3.740 1.00 55.34 185 ARG A C 1
ATOM 1428 O O . ARG A 1 185 ? 21.212 -3.171 -3.838 1.00 55.34 185 ARG A O 1
ATOM 1435 N N . PRO A 1 186 ? 18.983 -3.149 -3.543 1.00 57.03 186 PRO A N 1
ATOM 1436 C CA . PRO A 1 186 ? 18.827 -1.702 -3.713 1.00 57.03 186 PRO A CA 1
ATOM 1437 C C . PRO A 1 186 ? 19.643 -0.870 -2.713 1.00 57.03 186 PRO A C 1
ATOM 1439 O O . PRO A 1 186 ? 20.079 0.226 -3.047 1.00 57.03 186 PRO A O 1
ATOM 1442 N N . CYS A 1 187 ? 19.879 -1.397 -1.509 1.00 66.19 187 CYS A N 1
ATOM 1443 C CA . CYS A 1 187 ? 20.524 -0.661 -0.415 1.00 66.19 187 CYS A CA 1
ATOM 1444 C C . CYS A 1 187 ? 22.006 -1.008 -0.245 1.00 66.19 187 CYS A C 1
ATOM 1446 O O . CYS A 1 187 ? 22.667 -0.494 0.650 1.00 66.19 187 CYS A O 1
ATOM 1448 N N . GLN A 1 188 ? 22.541 -1.868 -1.116 1.00 59.50 188 GLN A N 1
ATOM 1449 C CA . GLN A 1 188 ? 23.966 -2.157 -1.184 1.00 59.50 188 GLN A CA 1
ATOM 1450 C C . GLN A 1 188 ? 24.572 -1.266 -2.276 1.00 59.50 188 GLN A C 1
ATOM 1452 O O . GLN A 1 188 ? 24.799 -1.686 -3.403 1.00 59.50 188 GLN A O 1
ATOM 1457 N N . SER A 1 189 ? 24.743 0.006 -1.913 1.00 51.03 189 SER A N 1
ATOM 1458 C CA . SER A 1 189 ? 25.586 1.024 -2.549 1.00 51.03 189 SER A CA 1
ATOM 1459 C C . SER A 1 189 ? 25.524 1.118 -4.083 1.00 51.03 189 SER A C 1
ATOM 1461 O O . SER A 1 189 ? 26.308 0.489 -4.792 1.00 51.03 189 SER A O 1
ATOM 1463 N N . LEU A 1 190 ? 24.747 2.079 -4.605 1.00 47.31 190 LEU A N 1
ATOM 1464 C CA . LEU A 1 190 ? 24.968 2.643 -5.952 1.00 47.31 190 LEU A CA 1
ATOM 1465 C C . LEU A 1 190 ? 26.423 3.128 -6.156 1.00 47.31 190 LEU A C 1
ATOM 1467 O O . LEU A 1 190 ? 26.913 3.166 -7.284 1.00 47.31 190 LEU A O 1
ATOM 1471 N N . VAL A 1 191 ? 27.141 3.424 -5.067 1.00 49.22 191 VAL A N 1
ATOM 1472 C CA . VAL A 1 191 ? 28.572 3.771 -5.059 1.00 49.22 191 VAL A CA 1
ATOM 1473 C C . VAL A 1 191 ? 29.473 2.569 -5.366 1.00 49.22 191 VAL A C 1
ATOM 1475 O O . VAL A 1 191 ? 30.578 2.764 -5.842 1.00 49.22 191 VAL A O 1
ATOM 1478 N N . GLY A 1 192 ? 29.020 1.323 -5.185 1.00 48.62 192 GLY A N 1
ATOM 1479 C CA . GLY A 1 192 ? 29.821 0.128 -5.487 1.00 48.62 192 GLY A CA 1
ATOM 1480 C C . GLY A 1 192 ? 30.009 -0.127 -6.986 1.00 48.62 192 GLY A C 1
ATOM 1481 O O . GLY A 1 192 ? 30.954 -0.797 -7.387 1.00 48.62 192 GLY A O 1
ATOM 1482 N N . SER A 1 193 ? 29.145 0.441 -7.836 1.00 55.97 193 SER A N 1
ATOM 1483 C CA . SER A 1 193 ? 29.229 0.275 -9.295 1.00 55.97 193 SER A CA 1
ATOM 1484 C C . SER A 1 193 ? 29.990 1.394 -10.006 1.00 55.97 193 SER A C 1
ATOM 1486 O O . SER A 1 193 ? 30.413 1.198 -11.140 1.00 55.97 193 SER A O 1
ATOM 1488 N N . TRP A 1 194 ? 30.195 2.552 -9.373 1.00 62.56 194 TRP A N 1
ATOM 1489 C CA . TRP A 1 194 ? 31.059 3.609 -9.911 1.00 62.56 194 TRP A CA 1
ATOM 1490 C C . TRP A 1 194 ? 32.526 3.191 -10.050 1.00 62.56 194 TRP A C 1
ATOM 1492 O O . TRP A 1 194 ? 33.053 3.373 -11.140 1.00 62.56 194 TRP A O 1
ATOM 1502 N N . PRO A 1 195 ? 33.186 2.571 -9.054 1.00 68.38 195 PRO A N 1
ATOM 1503 C CA . PRO A 1 195 ? 34.549 2.076 -9.216 1.00 68.38 195 PRO A CA 1
ATOM 1504 C C . PRO A 1 195 ? 34.624 0.918 -10.216 1.00 68.38 195 PRO A C 1
ATOM 1506 O O . PRO A 1 195 ? 35.636 0.775 -10.889 1.00 68.38 195 PRO A O 1
ATOM 1509 N N . VAL A 1 196 ? 33.548 0.142 -10.403 1.00 67.00 196 VAL A N 1
ATOM 1510 C CA . VAL A 1 196 ? 33.479 -0.879 -11.465 1.00 67.00 196 VAL A CA 1
ATOM 1511 C C . VAL A 1 196 ? 33.366 -0.226 -12.847 1.00 67.00 196 VAL A C 1
ATOM 1513 O O . VAL A 1 196 ? 34.089 -0.605 -13.761 1.00 67.00 196 VAL A O 1
ATOM 1516 N N . ARG A 1 197 ? 32.508 0.790 -13.013 1.00 68.19 197 ARG A N 1
ATOM 1517 C CA . ARG A 1 197 ? 32.364 1.545 -14.271 1.00 68.19 197 ARG A CA 1
ATOM 1518 C C . ARG A 1 197 ? 33.626 2.344 -14.606 1.00 68.19 197 ARG A C 1
ATOM 1520 O O . ARG A 1 197 ? 34.087 2.278 -15.739 1.00 68.19 197 ARG A O 1
ATOM 1527 N N . LEU A 1 198 ? 34.206 3.035 -13.625 1.00 77.44 198 LEU A N 1
ATOM 1528 C CA . LEU A 1 198 ? 35.497 3.718 -13.742 1.00 77.44 198 LEU A CA 1
ATOM 1529 C C . LEU A 1 198 ? 36.611 2.712 -14.048 1.00 77.44 198 LEU A C 1
ATOM 1531 O O . LEU A 1 198 ? 37.402 2.949 -14.950 1.00 77.44 198 LEU A O 1
ATOM 1535 N N . GLY A 1 199 ? 36.619 1.555 -13.383 1.00 79.69 199 GLY A N 1
ATOM 1536 C CA . GLY A 1 199 ? 37.569 0.477 -13.647 1.00 79.69 199 GLY A CA 1
ATOM 1537 C C . GLY A 1 199 ? 37.501 -0.033 -15.087 1.00 79.69 199 GLY A C 1
ATOM 1538 O O . GLY A 1 199 ? 38.532 -0.142 -15.743 1.00 79.69 199 GLY A O 1
ATOM 1539 N N . VAL A 1 200 ? 36.300 -0.277 -15.623 1.00 79.56 200 VAL A N 1
ATOM 1540 C CA . VAL A 1 200 ? 36.114 -0.700 -17.024 1.00 79.56 200 VAL A CA 1
ATOM 1541 C C . VAL A 1 200 ? 36.591 0.376 -18.008 1.00 79.56 200 VAL A C 1
ATOM 1543 O O . VAL A 1 200 ? 37.244 0.040 -18.995 1.00 79.56 200 VAL A O 1
ATOM 1546 N N . ILE A 1 201 ? 36.322 1.658 -17.732 1.00 78.31 201 ILE A N 1
ATOM 1547 C CA . ILE A 1 201 ? 36.782 2.782 -18.566 1.00 78.31 201 ILE A CA 1
ATOM 1548 C C . ILE A 1 201 ? 38.315 2.878 -18.563 1.00 78.31 201 ILE A C 1
ATOM 1550 O O . ILE A 1 201 ? 38.918 2.994 -19.629 1.00 78.31 201 ILE A O 1
ATOM 1554 N N . VAL A 1 202 ? 38.953 2.764 -17.392 1.00 82.50 202 VAL A N 1
ATOM 1555 C CA . VAL A 1 202 ? 40.419 2.809 -17.251 1.00 82.50 202 VAL A CA 1
ATOM 1556 C C . VAL A 1 202 ? 41.079 1.632 -17.975 1.00 82.50 202 VAL A C 1
ATOM 1558 O O . VAL A 1 202 ? 42.038 1.833 -18.717 1.00 82.50 202 VAL A O 1
ATOM 1561 N N . ILE A 1 203 ? 40.543 0.415 -17.831 1.00 83.75 203 ILE A N 1
ATOM 1562 C CA . ILE A 1 203 ? 41.066 -0.779 -18.517 1.00 83.75 203 ILE A CA 1
ATOM 1563 C C . ILE A 1 203 ? 40.946 -0.632 -20.040 1.00 83.75 203 ILE A C 1
ATOM 1565 O O . ILE A 1 203 ? 41.893 -0.943 -20.763 1.00 83.75 203 ILE A O 1
ATOM 1569 N N . HIS A 1 204 ? 39.806 -0.140 -20.535 1.00 79.25 204 HIS A N 1
ATOM 1570 C CA . HIS A 1 204 ? 39.599 0.072 -21.968 1.00 79.25 204 HIS A CA 1
ATOM 1571 C C . HIS A 1 204 ? 40.550 1.144 -22.526 1.00 79.25 204 HIS A C 1
ATOM 1573 O O . HIS A 1 204 ? 41.179 0.920 -23.559 1.00 79.25 204 HIS A O 1
ATOM 1579 N N . SER A 1 205 ? 40.728 2.256 -21.803 1.00 80.94 205 SER A N 1
ATOM 1580 C CA . SER A 1 205 ? 41.684 3.318 -22.152 1.00 80.94 205 SER A CA 1
ATOM 1581 C C . SER A 1 205 ? 43.123 2.790 -22.226 1.00 80.94 205 SER A C 1
ATOM 1583 O O . SER A 1 205 ? 43.814 2.981 -23.230 1.00 80.94 205 SER A O 1
ATOM 1585 N N . PHE A 1 206 ? 43.558 2.022 -21.221 1.00 82.50 206 PHE A N 1
ATOM 1586 C CA . PHE A 1 206 ? 44.904 1.445 -21.185 1.00 82.50 206 PHE A CA 1
ATOM 1587 C C . PHE A 1 206 ? 45.150 0.455 -22.336 1.00 82.50 206 PHE A C 1
ATOM 1589 O O . PHE A 1 206 ? 46.215 0.477 -22.960 1.00 82.50 206 PHE A O 1
ATOM 1596 N N . ALA A 1 207 ? 44.167 -0.392 -22.660 1.00 83.88 207 ALA A N 1
ATOM 1597 C CA . ALA A 1 207 ? 44.258 -1.335 -23.774 1.00 83.88 207 ALA A CA 1
ATOM 1598 C C . ALA A 1 207 ? 44.372 -0.623 -25.135 1.00 83.88 207 ALA A C 1
ATOM 1600 O O . ALA A 1 207 ? 45.225 -0.987 -25.948 1.00 83.88 207 ALA A O 1
ATOM 1601 N N . CYS A 1 208 ? 43.566 0.418 -25.371 1.00 80.25 208 CYS A N 1
ATOM 1602 C CA . CYS A 1 208 ? 43.636 1.226 -26.589 1.00 80.25 208 CYS A CA 1
ATOM 1603 C C . CYS A 1 208 ? 44.986 1.949 -26.720 1.00 80.25 208 CYS A C 1
ATOM 1605 O O . CYS A 1 208 ? 45.619 1.867 -27.773 1.00 80.25 208 CYS A O 1
ATOM 1607 N N . ASN A 1 209 ? 45.474 2.580 -25.648 1.00 74.69 209 ASN A N 1
ATOM 1608 C CA . ASN A 1 209 ? 46.763 3.281 -25.660 1.00 74.69 209 ASN A CA 1
ATOM 1609 C C . ASN A 1 209 ? 47.947 2.320 -25.875 1.00 74.69 209 ASN A C 1
ATOM 1611 O O . ASN A 1 209 ? 48.880 2.637 -26.615 1.00 74.69 209 ASN A O 1
ATOM 1615 N N . SER A 1 210 ? 47.880 1.110 -25.310 1.00 79.94 210 SER A N 1
ATOM 1616 C CA . SER A 1 210 ? 48.886 0.059 -25.527 1.00 79.94 210 SER A CA 1
ATOM 1617 C C . SER A 1 210 ? 48.917 -0.420 -26.985 1.00 79.94 210 SER A C 1
ATOM 1619 O O . SER A 1 210 ? 49.993 -0.593 -27.554 1.00 79.94 210 SER A O 1
ATOM 1621 N N . LEU A 1 211 ? 47.751 -0.589 -27.621 1.00 79.31 211 LEU A N 1
ATOM 1622 C CA . LEU A 1 211 ? 47.645 -0.959 -29.040 1.00 79.31 211 LEU A CA 1
ATOM 1623 C C . LEU A 1 211 ? 48.228 0.114 -29.972 1.00 79.31 211 LEU A C 1
ATOM 1625 O O . LEU A 1 211 ? 48.873 -0.225 -30.965 1.00 79.31 211 LEU A O 1
ATOM 1629 N N . VAL A 1 212 ? 48.044 1.398 -29.645 1.00 78.69 212 VAL A N 1
ATOM 1630 C CA . VAL A 1 212 ? 48.653 2.519 -30.384 1.00 78.69 212 VAL A CA 1
ATOM 1631 C C . VAL A 1 212 ? 50.176 2.515 -30.237 1.00 78.69 212 VAL A C 1
ATOM 1633 O O . VAL A 1 212 ? 50.890 2.684 -31.221 1.00 78.69 212 VAL A O 1
ATOM 1636 N N . LEU A 1 213 ? 50.701 2.257 -29.038 1.00 72.56 213 LEU A N 1
ATOM 1637 C CA . LEU A 1 213 ? 52.148 2.168 -28.829 1.00 72.56 213 LEU A CA 1
ATOM 1638 C C . LEU A 1 213 ? 52.762 1.002 -29.623 1.00 72.56 213 LEU A C 1
ATOM 1640 O O . LEU A 1 213 ? 53.791 1.157 -30.280 1.00 72.56 213 LEU A O 1
ATOM 1644 N N . VAL A 1 214 ? 52.102 -0.158 -29.600 1.00 78.31 214 VAL A N 1
ATOM 1645 C CA . VAL A 1 214 ? 52.515 -1.354 -30.345 1.00 78.31 214 VAL A CA 1
ATOM 1646 C C . VAL A 1 214 ? 52.484 -1.091 -31.852 1.00 78.31 214 VAL A C 1
ATOM 1648 O O . VAL A 1 214 ? 53.445 -1.432 -32.539 1.00 78.31 214 VAL A O 1
ATOM 1651 N N . SER A 1 215 ? 51.447 -0.430 -32.376 1.00 71.88 215 SER A N 1
ATOM 1652 C CA . SER A 1 215 ? 51.366 -0.111 -33.807 1.00 71.88 215 SER A CA 1
ATOM 1653 C C . SER A 1 215 ? 52.449 0.875 -34.259 1.00 71.88 215 SER A C 1
ATOM 1655 O O . SER A 1 215 ? 53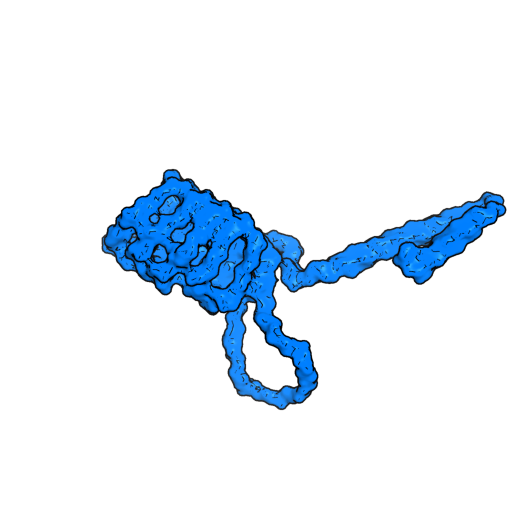.005 0.700 -35.345 1.00 71.88 215 SER A O 1
ATOM 1657 N N . ILE A 1 216 ? 52.829 1.844 -33.419 1.00 68.50 216 ILE A N 1
ATOM 1658 C CA . ILE A 1 216 ? 53.950 2.764 -33.679 1.00 68.50 216 ILE A CA 1
ATOM 1659 C C . ILE A 1 216 ? 55.296 2.018 -33.656 1.00 68.50 216 ILE A C 1
ATOM 1661 O O . ILE A 1 216 ? 56.132 2.216 -34.538 1.00 68.50 216 ILE A O 1
ATOM 1665 N N . LEU A 1 217 ? 55.500 1.111 -32.697 1.00 69.00 217 LEU A N 1
ATOM 1666 C CA . LEU A 1 217 ? 56.721 0.301 -32.610 1.00 69.00 217 LEU A CA 1
ATOM 1667 C C . LEU A 1 217 ? 56.865 -0.656 -33.802 1.00 69.00 217 LEU A C 1
ATOM 1669 O O . LEU A 1 217 ? 57.949 -0.757 -34.370 1.00 69.00 217 LEU A O 1
ATOM 1673 N N . LEU A 1 218 ? 55.780 -1.296 -34.244 1.00 66.31 218 LEU A N 1
ATOM 1674 C CA . LEU A 1 218 ? 55.772 -2.150 -35.440 1.00 66.31 218 LEU A CA 1
ATOM 1675 C C . LEU A 1 218 ? 55.988 -1.360 -36.743 1.00 66.31 218 LEU A C 1
ATOM 1677 O O . LEU A 1 218 ? 56.613 -1.876 -37.666 1.00 66.31 218 LEU A O 1
ATOM 1681 N N . SER A 1 219 ? 55.520 -0.110 -36.824 1.00 61.78 219 SER A N 1
ATOM 1682 C CA . SER A 1 219 ? 55.707 0.749 -38.007 1.00 61.78 219 SER A CA 1
ATOM 1683 C C . SER A 1 219 ? 57.066 1.463 -38.058 1.00 61.78 219 SER A C 1
ATOM 1685 O O . SER A 1 219 ? 57.480 1.914 -39.125 1.00 61.78 219 SER A O 1
ATOM 1687 N N . SER A 1 220 ? 57.823 1.483 -36.954 1.00 54.19 220 SER A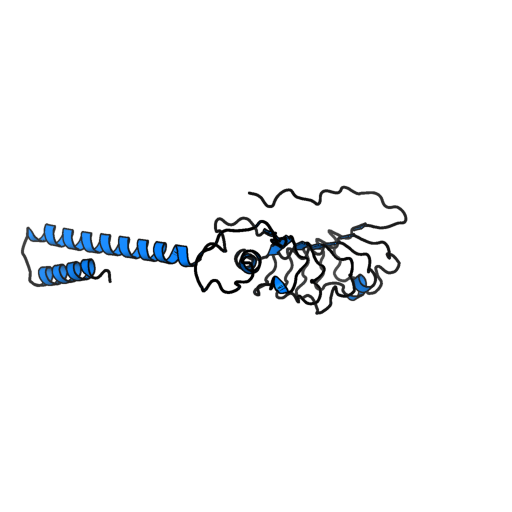 N 1
ATOM 1688 C CA . SER A 1 220 ? 59.203 2.000 -36.903 1.00 54.19 220 SER A CA 1
ATOM 1689 C C . SER A 1 220 ? 60.214 1.190 -37.733 1.00 54.19 220 SER A C 1
ATOM 1691 O O . SER A 1 220 ? 61.313 1.672 -38.007 1.00 54.19 220 SER A O 1
ATOM 1693 N N . ALA A 1 221 ? 59.829 0.001 -38.211 1.00 56.09 221 ALA A N 1
ATOM 1694 C CA . ALA A 1 221 ? 60.625 -0.786 -39.151 1.00 56.09 221 ALA A CA 1
ATOM 1695 C C . ALA A 1 221 ? 60.656 -0.189 -40.574 1.00 56.09 221 ALA A C 1
ATOM 1697 O O . ALA A 1 221 ? 61.512 -0.561 -41.375 1.00 56.09 221 ALA A O 1
ATOM 1698 N N . THR A 1 222 ? 59.767 0.756 -40.903 1.00 56.31 222 THR A N 1
ATOM 1699 C CA . THR A 1 222 ? 59.717 1.395 -42.224 1.00 56.31 222 THR A CA 1
ATOM 1700 C C . THR A 1 222 ? 59.473 2.902 -42.092 1.00 56.31 222 THR A C 1
ATOM 1702 O O . THR A 1 222 ? 58.337 3.360 -42.108 1.00 56.31 222 THR A O 1
ATOM 1705 N N . HIS A 1 223 ? 60.569 3.666 -42.012 1.00 58.75 223 HIS A N 1
ATOM 1706 C CA . HIS A 1 223 ? 60.644 5.128 -42.177 1.00 58.75 223 HIS A CA 1
ATOM 1707 C C . HIS A 1 223 ? 60.027 5.996 -41.047 1.00 58.75 223 HIS A C 1
ATOM 1709 O O . HIS A 1 223 ? 58.842 6.316 -41.039 1.00 58.75 223 HIS A O 1
ATOM 1715 N N . SER A 1 224 ? 60.880 6.463 -40.124 1.00 55.53 224 SER A N 1
ATOM 1716 C CA . SER A 1 224 ? 60.523 7.302 -38.962 1.00 55.53 224 SER A CA 1
ATOM 1717 C C . SER A 1 224 ? 60.281 8.773 -39.338 1.00 55.53 224 SER A C 1
ATOM 1719 O O . SER A 1 224 ? 61.210 9.461 -39.760 1.00 55.53 224 SER A O 1
ATOM 1721 N N . SER A 1 225 ? 59.071 9.292 -39.099 1.00 64.12 225 SER A N 1
ATOM 1722 C CA . SER A 1 225 ? 58.751 10.732 -39.192 1.00 64.12 225 SER A CA 1
ATOM 1723 C C . SER A 1 225 ? 58.571 11.375 -37.807 1.00 64.12 225 SER A C 1
ATOM 1725 O O . SER A 1 225 ? 58.098 10.731 -36.873 1.00 64.12 225 SER A O 1
ATOM 1727 N N . SER A 1 226 ? 58.908 12.664 -37.657 1.00 61.16 226 SER A N 1
ATOM 1728 C CA . SER A 1 226 ? 58.859 13.404 -36.375 1.00 61.16 226 SER A CA 1
ATOM 1729 C C . SER A 1 226 ? 57.483 13.396 -35.686 1.00 61.16 226 SER A C 1
ATOM 1731 O O . SER A 1 226 ? 57.396 13.542 -34.469 1.00 61.16 226 SER A O 1
ATOM 1733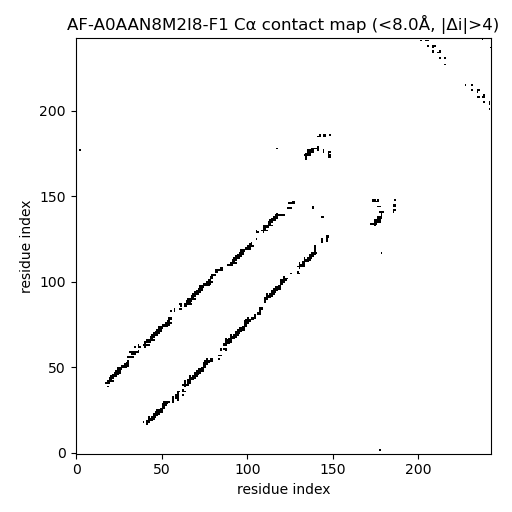 N N . ILE A 1 227 ? 56.407 13.181 -36.449 1.00 65.56 227 ILE A N 1
ATOM 1734 C CA . ILE A 1 227 ? 55.024 13.096 -35.955 1.00 65.56 227 ILE A CA 1
ATOM 1735 C C . ILE A 1 227 ? 54.786 11.788 -35.180 1.00 65.56 227 ILE A C 1
ATOM 1737 O O . ILE A 1 227 ? 54.060 11.788 -34.189 1.00 65.56 227 ILE A O 1
ATOM 1741 N N . GLN A 1 228 ? 55.436 10.685 -35.566 1.00 63.09 228 GLN A N 1
ATOM 1742 C CA . GLN A 1 228 ? 55.293 9.397 -34.875 1.00 63.09 228 GLN A CA 1
ATOM 1743 C C . GLN A 1 228 ? 55.904 9.429 -33.469 1.00 63.09 228 GLN A C 1
ATOM 1745 O O . GLN A 1 228 ? 55.330 8.861 -32.543 1.00 63.09 228 GLN A O 1
ATOM 1750 N N . HIS A 1 229 ? 57.012 10.153 -33.284 1.00 64.94 229 HIS A N 1
ATOM 1751 C CA . HIS A 1 229 ? 57.627 10.349 -31.965 1.00 64.94 229 HIS A CA 1
ATOM 1752 C C . HIS A 1 229 ? 56.757 11.212 -31.049 1.00 64.94 229 HIS A C 1
ATOM 1754 O O . HIS A 1 229 ? 56.604 10.894 -29.874 1.00 64.94 229 HIS A O 1
ATOM 1760 N N . LEU A 1 230 ? 56.123 12.260 -31.585 1.00 70.12 230 LEU A N 1
ATOM 1761 C CA . LEU A 1 230 ? 55.200 13.101 -30.819 1.00 70.12 230 LEU A CA 1
ATOM 1762 C C . LEU A 1 230 ? 53.959 12.316 -30.360 1.00 70.12 230 LEU A C 1
ATOM 1764 O O . LEU A 1 230 ? 53.554 12.424 -29.203 1.00 70.12 230 LEU A O 1
ATOM 1768 N N . LEU A 1 231 ? 53.387 11.489 -31.242 1.00 69.31 231 LEU A N 1
ATOM 1769 C CA . LEU A 1 231 ? 52.248 10.627 -30.910 1.00 69.31 231 LEU A CA 1
ATOM 1770 C C . LEU A 1 231 ? 52.620 9.535 -29.897 1.00 69.31 231 LEU A C 1
ATOM 1772 O O . LEU A 1 231 ? 51.822 9.239 -29.011 1.00 69.31 231 LEU A O 1
ATOM 1776 N N . ALA A 1 232 ? 53.836 8.985 -29.970 1.00 65.69 232 ALA A N 1
ATOM 1777 C CA . ALA A 1 232 ? 54.333 8.023 -28.987 1.00 65.69 232 ALA A CA 1
ATOM 1778 C C . ALA A 1 232 ? 54.511 8.654 -27.597 1.00 65.69 232 ALA A C 1
ATOM 1780 O O . ALA A 1 232 ? 54.106 8.061 -26.601 1.00 65.69 232 ALA A O 1
ATOM 1781 N N . VAL A 1 233 ? 55.066 9.870 -27.523 1.00 67.44 233 VAL A N 1
ATOM 1782 C CA . VAL A 1 233 ? 55.241 10.596 -26.255 1.00 67.44 233 VAL A CA 1
ATOM 1783 C C . VAL A 1 233 ? 53.889 10.961 -25.642 1.00 67.44 233 VAL A C 1
ATOM 1785 O O . VAL A 1 233 ? 53.700 10.766 -24.445 1.00 67.44 233 VAL A O 1
ATOM 1788 N N . LEU A 1 234 ? 52.921 11.415 -26.445 1.00 71.94 234 LEU A N 1
ATOM 1789 C CA . LEU A 1 234 ? 51.565 11.704 -25.964 1.00 71.94 234 LEU A CA 1
ATOM 1790 C C . LEU A 1 234 ? 50.855 10.443 -25.455 1.00 71.94 234 LEU A C 1
ATOM 1792 O O . LEU A 1 234 ? 50.295 10.465 -24.362 1.00 71.94 234 LEU A O 1
ATOM 1796 N N . ALA A 1 235 ? 50.937 9.327 -26.185 1.00 66.44 235 ALA A N 1
ATOM 1797 C CA . ALA A 1 235 ? 50.368 8.054 -25.742 1.00 66.44 235 ALA A CA 1
ATOM 1798 C C . ALA A 1 235 ? 51.013 7.555 -24.436 1.00 66.44 235 ALA A C 1
ATOM 1800 O O . ALA A 1 235 ? 50.318 7.044 -23.561 1.00 66.44 235 ALA A O 1
ATOM 1801 N N . TRP A 1 236 ? 52.326 7.741 -24.272 1.00 67.56 236 TRP A N 1
ATOM 1802 C CA . TRP A 1 236 ? 53.052 7.345 -23.063 1.00 67.56 236 TRP A CA 1
ATOM 1803 C C . TRP A 1 236 ? 52.712 8.225 -21.853 1.00 67.56 236 TRP A C 1
ATOM 1805 O O . TRP A 1 236 ? 52.530 7.715 -20.749 1.00 67.56 236 TRP A O 1
ATOM 1815 N N . VAL A 1 237 ? 52.550 9.535 -22.063 1.00 67.25 237 VAL A N 1
ATOM 1816 C CA . VAL A 1 237 ? 52.099 10.469 -21.020 1.00 67.25 237 VAL A CA 1
ATOM 1817 C C . VAL A 1 237 ? 50.677 10.134 -20.574 1.00 67.25 237 VAL A C 1
ATOM 1819 O O . VAL A 1 237 ? 50.447 10.036 -19.376 1.00 67.25 237 VAL A O 1
ATOM 1822 N N . HIS A 1 238 ? 49.754 9.865 -21.501 1.00 68.31 238 HIS A N 1
ATOM 1823 C CA . HIS A 1 238 ? 48.384 9.448 -21.170 1.00 68.31 238 HIS A CA 1
ATOM 1824 C C . HIS A 1 238 ? 48.326 8.088 -20.454 1.00 68.31 238 HIS A C 1
ATOM 1826 O O . HIS A 1 238 ? 47.501 7.885 -19.566 1.00 68.31 238 HIS A O 1
ATOM 1832 N N . LEU A 1 239 ? 49.234 7.161 -20.781 1.00 63.22 239 LEU A N 1
ATOM 1833 C CA . LEU A 1 239 ? 49.363 5.882 -20.079 1.00 63.22 239 LEU A CA 1
ATOM 1834 C C . LEU A 1 239 ? 49.815 6.063 -18.616 1.00 63.22 239 LEU A C 1
ATOM 1836 O O . LEU A 1 239 ? 49.366 5.325 -17.742 1.00 63.22 239 LEU A O 1
ATOM 1840 N N . LEU A 1 240 ? 50.693 7.038 -18.351 1.00 54.19 240 LEU A N 1
ATOM 1841 C CA . LEU A 1 240 ? 51.202 7.355 -17.011 1.00 54.19 240 LEU A CA 1
ATOM 1842 C C . LEU A 1 240 ? 50.227 8.197 -16.179 1.00 54.19 240 LEU A C 1
ATOM 1844 O O . LEU A 1 240 ? 50.191 8.048 -14.959 1.00 54.19 240 LEU A O 1
ATOM 1848 N N . THR A 1 241 ? 49.457 9.084 -16.812 1.00 66.06 241 THR A N 1
ATOM 1849 C CA . THR A 1 241 ? 48.519 9.978 -16.116 1.00 66.06 241 THR A CA 1
ATOM 1850 C C . THR A 1 241 ? 47.112 9.399 -15.980 1.00 66.06 241 THR A C 1
ATOM 1852 O O . THR A 1 241 ? 46.357 9.871 -15.133 1.00 66.06 241 THR A O 1
ATOM 1855 N N . GLY A 1 242 ? 46.759 8.373 -16.764 1.00 57.03 242 GLY A N 1
ATOM 1856 C CA . GLY A 1 242 ? 45.462 7.694 -16.690 1.00 57.03 242 GLY A CA 1
ATOM 1857 C C . GLY A 1 242 ? 44.263 8.556 -17.108 1.00 57.03 242 GLY A C 1
ATOM 1858 O O . GLY A 1 242 ? 43.136 8.222 -16.740 1.00 57.03 242 GLY A O 1
ATOM 1859 N N . LEU A 1 243 ? 44.508 9.652 -17.838 1.00 51.69 243 LEU A N 1
ATOM 1860 C CA . LEU A 1 243 ? 43.513 10.593 -18.369 1.00 51.69 243 LEU A CA 1
ATOM 1861 C C . LEU A 1 243 ? 43.181 10.320 -19.841 1.00 51.69 243 LEU A C 1
ATOM 1863 O O . LEU A 1 243 ? 44.121 10.129 -20.651 1.00 51.69 243 LEU A O 1
#

Organism: NCBI:txid861788

Mean predicted aligned error: 15.99 Å

Solvent-accessible surface area (backbone atoms only — not comparable to full-atom values): 14060 Å² total; per-residue (Å²): 137,72,101,68,89,81,87,87,88,78,90,80,88,89,86,64,105,70,53,42,62,49,83,56,48,73,42,83,48,51,75,65,58,74,57,76,49,65,87,44,60,65,26,27,33,40,36,46,23,40,24,50,26,50,54,73,49,35,71,25,51,57,64,28,47,52,23,28,34,45,34,42,24,45,23,52,28,42,54,58,63,82,57,52,42,58,55,32,76,47,30,32,35,42,34,44,23,40,23,50,26,47,58,78,66,57,89,38,43,40,65,24,30,34,43,32,36,29,60,29,62,57,77,72,69,70,65,48,87,59,30,80,50,41,40,37,37,30,41,54,47,58,64,50,41,40,52,45,69,51,67,85,85,72,78,90,74,83,82,82,89,83,92,82,76,98,74,82,84,71,82,81,84,68,37,48,61,47,49,84,91,60,102,64,66,59,74,69,46,80,69,67,51,49,60,52,52,52,45,52,50,53,53,51,51,50,52,53,44,50,51,53,50,49,52,52,60,66,46,58,81,63,78,84,53,79,66,58,56,52,53,47,51,51,43,50,49,35,65,74,68,74,106

InterPro domains:
  IPR001611 Leucine-rich repeat [PF00560] (42-64)
  IPR001611 Leucine-rich repeat [PF13855] (65-121)
  IPR003591 Leucine-rich repeat, typical subtype [SM00369] (21-39)
  IPR003591 Leucine-rich repeat, typical subtype [SM00369] (40-63)
  IPR003591 Leucine-rich repeat, typical subtype [SM00369] (64-87)
  IPR003591 Leucine-rich repeat, typical subtype [SM00369] (88-111)
  IPR032675 Leucine-rich repeat domain superfamily [G3DSA:3.80.10.10] (13-197)

Nearest PDB structures (foldseek):
  4bsr-assembly1_B  TM=9.045E-01  e=7.380E-09  Homo sapiens
  1ozn-assembly1_A  TM=8.935E-01  e=6.758E-06  Homo sapiens
  4xgo-assembly1_B  TM=8.770E-01  e=1.618E-05  Anopheles gambiae
  4r6j-assembly4_D  TM=7.890E-01  e=4.613E-06  synthetic construct
  3oja-assembly1_B  TM=8.636E-01  e=7.872E-05  Anopheles gambiae

Radius of gyration: 29.59 Å; Cα contacts (8 Å, |Δi|>4): 369; chains: 1; bounding box: 86×34×72 Å

Secondary structure (DSSP, 8-state):
--S--SS---------SS-SEEE--SS------TTTTTT-TT--EEE--SS--SS--HHHHTT-TT--EEE--SS------TTTTTT-TT--EEE--SS--S---STT-TT-SEEE-TTS---SPP-GGG-TT--EEE-SSGGGGHHHHS-------------------------EEE-S--SS-TTS-GGGTHHHHHHHHHHHHHHHHHHHHHHHHHHTTS---HHHHHHHHHHHHHHHH--